Protein AF-K0R1A4-F1 (afdb_monomer_lite)

Structure (mmCIF, N/CA/C/O backbone):
data_AF-K0R1A4-F1
#
_entry.id   AF-K0R1A4-F1
#
loop_
_atom_site.group_PDB
_atom_site.id
_atom_site.type_symbol
_atom_site.label_atom_id
_atom_site.label_alt_id
_atom_site.label_comp_id
_atom_site.label_asym_id
_atom_site.label_entity_id
_atom_site.label_seq_id
_atom_site.pdbx_PDB_ins_code
_atom_site.Cartn_x
_atom_site.Cartn_y
_atom_site.Cartn_z
_atom_site.occupancy
_atom_site.B_iso_or_equiv
_atom_site.auth_seq_id
_atom_site.auth_comp_id
_atom_site.auth_asym_id
_atom_site.auth_atom_id
_atom_site.pdbx_PDB_model_num
ATOM 1 N N . MET A 1 1 ? -8.826 22.673 -2.985 1.00 36.88 1 MET A N 1
ATOM 2 C CA . MET A 1 1 ? -7.450 22.353 -3.412 1.00 36.88 1 MET A CA 1
ATOM 3 C C . MET A 1 1 ? -7.165 23.306 -4.547 1.00 36.88 1 MET A C 1
ATOM 5 O O . MET A 1 1 ? -7.839 23.199 -5.563 1.00 36.88 1 MET A O 1
ATOM 9 N N . TYR A 1 2 ? -6.313 24.298 -4.319 1.00 29.36 2 TYR A N 1
ATOM 10 C CA . TYR A 1 2 ? -5.936 25.258 -5.351 1.00 29.36 2 TYR A CA 1
ATOM 11 C C . TYR A 1 2 ? -4.556 24.850 -5.846 1.00 29.36 2 TYR A C 1
ATOM 13 O O . TYR A 1 2 ? -3.662 24.623 -5.033 1.00 29.36 2 TYR A O 1
ATOM 21 N N . CYS A 1 3 ? -4.437 24.638 -7.152 1.00 29.78 3 CYS A N 1
ATOM 22 C CA . CYS A 1 3 ? -3.182 24.294 -7.798 1.00 29.78 3 CYS A CA 1
ATOM 23 C C . CYS A 1 3 ? -2.738 25.525 -8.581 1.00 29.78 3 CYS A C 1
ATOM 25 O O . CYS A 1 3 ? -3.520 26.047 -9.376 1.00 29.78 3 CYS A O 1
ATOM 27 N N . THR A 1 4 ? -1.514 25.978 -8.339 1.00 36.53 4 THR A N 1
ATOM 28 C CA . THR A 1 4 ? -0.879 27.034 -9.128 1.00 36.53 4 THR A CA 1
ATOM 29 C C . THR A 1 4 ? 0.111 26.346 -10.054 1.00 36.53 4 THR A C 1
ATOM 31 O O . THR A 1 4 ? 0.943 25.571 -9.582 1.00 36.53 4 THR A O 1
ATOM 34 N N . ILE A 1 5 ? -0.014 26.564 -11.361 1.00 39.62 5 ILE A N 1
ATOM 35 C CA . ILE A 1 5 ? 0.960 26.087 -12.345 1.00 39.62 5 ILE A CA 1
ATOM 36 C C . ILE A 1 5 ? 1.708 27.309 -12.852 1.00 39.62 5 ILE A C 1
ATOM 38 O O . ILE A 1 5 ? 1.100 28.218 -13.411 1.00 39.62 5 ILE A O 1
ATOM 42 N N . THR A 1 6 ? 3.019 27.326 -12.653 1.00 39.69 6 THR A N 1
ATOM 43 C CA . THR A 1 6 ? 3.920 28.289 -13.279 1.00 39.69 6 THR A CA 1
ATOM 44 C C . THR A 1 6 ? 4.545 27.633 -14.504 1.00 39.69 6 THR A C 1
ATOM 46 O O . THR A 1 6 ? 5.025 26.501 -14.443 1.00 39.69 6 THR A O 1
ATOM 49 N N . CYS A 1 7 ? 4.487 28.316 -15.646 1.00 38.84 7 CYS A N 1
ATOM 50 C CA . CYS A 1 7 ? 5.131 27.871 -16.876 1.00 38.84 7 CYS A CA 1
ATOM 51 C C . CYS A 1 7 ? 6.343 28.768 -17.122 1.00 38.84 7 CYS A C 1
ATOM 53 O O . CYS A 1 7 ? 6.184 29.952 -17.415 1.00 38.84 7 CYS A O 1
ATOM 55 N N . GLU A 1 8 ? 7.546 28.219 -16.980 1.00 41.22 8 GLU A N 1
ATOM 56 C CA . GLU A 1 8 ? 8.778 28.907 -17.361 1.00 41.22 8 GLU A CA 1
ATOM 57 C C . GLU A 1 8 ? 9.213 28.412 -18.742 1.00 41.22 8 GLU A C 1
ATOM 59 O O . GLU A 1 8 ? 9.450 27.220 -18.947 1.00 41.22 8 GLU A O 1
ATOM 64 N N . GLN A 1 9 ? 9.298 29.324 -19.712 1.00 42.34 9 GLN A N 1
ATOM 65 C CA . GLN A 1 9 ? 9.957 29.033 -20.982 1.00 42.34 9 GLN A CA 1
ATOM 66 C C . GLN A 1 9 ? 11.471 29.073 -20.763 1.00 42.34 9 GLN A C 1
ATOM 68 O O . GLN A 1 9 ? 12.022 30.097 -20.365 1.00 42.34 9 GLN A O 1
ATOM 73 N N . GLY A 1 10 ? 12.143 27.949 -21.016 1.00 40.50 10 GLY A N 1
ATOM 74 C CA . GLY A 1 10 ? 13.598 27.862 -20.937 1.00 40.50 10 GLY A CA 1
ATOM 75 C C . GLY A 1 10 ? 14.275 28.833 -21.909 1.00 40.50 10 GLY A C 1
ATOM 76 O O . GLY A 1 10 ? 13.939 28.874 -23.092 1.00 40.50 10 GLY A O 1
ATOM 77 N N . ASN A 1 11 ? 15.242 29.599 -21.400 1.00 42.88 11 ASN A N 1
ATOM 78 C CA . ASN A 1 11 ? 16.045 30.554 -22.163 1.00 42.88 11 ASN A CA 1
ATOM 79 C C . ASN A 1 11 ? 16.917 29.839 -23.211 1.00 42.88 11 ASN A C 1
ATOM 81 O O . ASN A 1 11 ? 18.048 29.447 -22.931 1.00 42.88 11 ASN A O 1
ATOM 85 N N . ALA A 1 12 ? 16.410 29.710 -24.435 1.00 42.31 12 ALA A N 1
ATOM 86 C CA . ALA A 1 12 ? 17.235 29.541 -25.627 1.00 42.31 12 ALA A CA 1
ATOM 87 C C . ALA A 1 12 ? 17.319 30.894 -26.360 1.00 42.31 12 ALA A C 1
ATOM 89 O O . ALA A 1 12 ? 16.301 31.579 -26.469 1.00 42.31 12 ALA A O 1
ATOM 90 N N . PRO A 1 13 ? 18.491 31.308 -26.875 1.00 43.41 13 PRO A N 1
ATOM 91 C CA . PRO A 1 13 ? 18.608 32.561 -27.609 1.00 43.41 13 PRO A CA 1
ATOM 92 C C . PRO A 1 13 ? 17.879 32.434 -28.954 1.00 43.41 13 PRO A C 1
ATOM 94 O O . PRO A 1 13 ? 18.344 31.750 -29.865 1.00 43.41 13 PRO A O 1
ATOM 97 N N . GLN A 1 14 ? 16.722 33.086 -29.077 1.00 43.16 14 GLN A N 1
ATOM 98 C CA . GLN A 1 14 ? 15.999 33.262 -30.336 1.00 43.16 14 GLN A CA 1
ATOM 99 C C . GLN A 1 14 ? 15.694 34.746 -30.601 1.00 43.16 14 GLN A C 1
ATOM 101 O O . GLN A 1 14 ? 15.686 35.550 -29.666 1.00 43.16 14 GLN A O 1
ATOM 106 N N . PRO A 1 15 ? 15.520 35.126 -31.884 1.00 37.19 15 PRO A N 1
ATOM 107 C CA . PRO A 1 15 ? 15.461 36.517 -32.303 1.00 37.19 15 PRO A CA 1
ATOM 108 C C . PRO A 1 15 ? 14.188 37.198 -31.797 1.00 37.19 15 PRO A C 1
ATOM 110 O O . PRO A 1 15 ? 13.132 36.578 -31.698 1.00 37.19 15 PRO A O 1
ATOM 113 N N . GLN A 1 16 ? 14.319 38.488 -31.484 1.00 37.97 16 GLN A N 1
ATOM 114 C CA . GLN A 1 16 ? 13.289 39.329 -30.879 1.00 37.97 16 GLN A CA 1
ATOM 115 C C . GLN A 1 16 ? 11.988 39.319 -31.696 1.00 37.97 16 GLN A C 1
ATOM 117 O O . GLN A 1 16 ? 11.889 39.968 -32.736 1.00 37.97 16 GLN A O 1
ATOM 122 N N . LEU A 1 17 ? 10.975 38.617 -31.190 1.00 37.03 17 LEU A N 1
ATOM 123 C CA . LEU A 1 17 ? 9.574 38.901 -31.480 1.00 37.03 17 LEU A CA 1
ATOM 124 C C . LEU A 1 17 ? 8.983 39.675 -30.291 1.00 37.03 17 LEU A C 1
ATOM 126 O O . LEU A 1 17 ? 9.348 39.398 -29.145 1.00 37.03 17 LEU A O 1
ATOM 130 N N . PRO A 1 18 ? 8.094 40.654 -30.531 1.00 35.72 18 PRO A N 1
ATOM 131 C CA . PRO A 1 18 ? 7.418 41.359 -29.455 1.00 35.72 18 PRO A CA 1
ATOM 132 C C . PRO A 1 18 ? 6.385 40.414 -28.823 1.00 35.72 18 PRO A C 1
ATOM 134 O O . PRO A 1 18 ? 5.778 39.620 -29.534 1.00 35.72 18 PRO A O 1
ATOM 137 N N . TYR A 1 19 ? 6.172 40.548 -27.513 1.00 33.81 19 TYR A N 1
ATOM 138 C CA . TYR A 1 19 ? 5.232 39.811 -26.646 1.00 33.81 19 TYR A CA 1
ATOM 139 C C . TYR A 1 19 ? 5.788 38.549 -25.958 1.00 33.81 19 TYR A C 1
ATOM 141 O O . TYR A 1 19 ? 5.696 37.432 -26.458 1.00 33.81 19 TYR A O 1
ATOM 149 N N . SER A 1 20 ? 6.279 38.736 -24.727 1.00 32.62 20 SER A N 1
ATOM 150 C CA . SER A 1 20 ? 6.282 37.704 -23.687 1.00 32.62 20 SER A CA 1
ATOM 151 C C . SER A 1 20 ? 4.940 37.743 -22.947 1.00 32.62 20 SER A C 1
ATOM 153 O O . SER A 1 20 ? 4.479 38.806 -22.533 1.00 32.62 20 SER A O 1
ATOM 155 N N . VAL A 1 21 ? 4.291 36.588 -22.790 1.00 35.66 21 VAL A N 1
ATOM 156 C CA . VAL A 1 21 ? 3.068 36.441 -21.986 1.00 35.66 21 VAL A CA 1
ATOM 157 C C . VAL A 1 21 ? 3.399 35.522 -20.819 1.00 35.66 21 VAL A C 1
ATOM 159 O O . VAL A 1 21 ? 3.755 34.363 -21.017 1.00 35.66 21 VAL A O 1
ATOM 162 N N . GLN A 1 22 ? 3.320 36.056 -19.603 1.00 36.34 22 GLN A N 1
ATOM 163 C CA . GLN A 1 22 ? 3.505 35.306 -18.367 1.00 36.34 22 GLN A CA 1
ATOM 164 C C . GLN A 1 22 ? 2.120 35.118 -17.738 1.00 36.34 22 GLN A C 1
ATOM 166 O O . GLN A 1 22 ? 1.561 36.054 -17.172 1.00 36.34 22 GLN A O 1
ATOM 171 N N . GLU A 1 23 ? 1.531 33.931 -17.887 1.00 41.44 23 GLU A N 1
ATOM 172 C CA . GLU A 1 23 ? 0.221 33.612 -17.310 1.00 41.44 23 GLU A CA 1
ATOM 173 C C . GLU A 1 23 ? 0.384 32.763 -16.045 1.00 41.44 23 GLU A C 1
ATOM 175 O O . GLU A 1 23 ? 1.008 31.702 -16.046 1.00 41.44 23 GLU A O 1
ATOM 180 N N . SER A 1 24 ? -0.192 33.253 -14.947 1.00 40.25 24 SER A N 1
ATOM 181 C CA . SER A 1 24 ? -0.354 32.537 -13.683 1.00 40.25 24 SER A CA 1
ATOM 182 C C . SER A 1 24 ? -1.848 32.290 -13.498 1.00 40.25 24 SER A C 1
ATOM 184 O O . SER A 1 24 ? -2.591 33.226 -13.198 1.00 40.25 24 SER A O 1
ATOM 186 N N . GLU A 1 25 ? -2.293 31.044 -13.646 1.00 50.00 25 GLU A N 1
ATOM 187 C CA . GLU A 1 25 ? -3.697 30.679 -13.447 1.00 50.00 25 GLU A CA 1
ATOM 188 C C . GLU A 1 25 ? -3.905 29.868 -12.161 1.00 50.00 25 GLU A C 1
ATOM 190 O O . GLU A 1 25 ? -3.131 28.970 -11.819 1.00 50.00 25 GLU A O 1
ATOM 195 N N . GLN A 1 26 ? -5.002 30.171 -11.461 1.00 41.72 26 GLN A N 1
ATOM 196 C CA . GLN A 1 26 ? -5.495 29.409 -10.316 1.00 41.72 26 GLN A CA 1
ATOM 197 C C . GLN A 1 26 ? -6.802 28.709 -10.697 1.00 41.72 26 GLN A C 1
ATOM 199 O O . GLN A 1 26 ? -7.761 29.345 -11.132 1.00 41.72 26 GLN A O 1
ATOM 204 N N . GLY A 1 27 ? -6.867 27.390 -10.507 1.00 51.69 27 GLY A N 1
ATOM 205 C CA . GLY A 1 27 ? -8.056 26.603 -10.835 1.00 51.69 27 GLY A CA 1
ATOM 206 C C . GLY A 1 27 ? -8.056 25.211 -10.208 1.00 51.69 27 GLY A C 1
ATOM 207 O O . GLY A 1 27 ? -7.079 24.773 -9.595 1.00 51.69 27 GLY A O 1
ATOM 208 N N . THR A 1 28 ? -9.177 24.499 -10.339 1.00 54.41 28 THR A N 1
ATOM 209 C CA . THR A 1 28 ? -9.242 23.073 -9.997 1.00 54.41 28 THR A CA 1
ATOM 210 C C . THR A 1 28 ? -8.503 22.254 -11.056 1.00 54.41 28 THR A C 1
ATOM 212 O O . THR A 1 28 ? -8.537 22.582 -12.241 1.00 54.41 28 THR A O 1
ATOM 215 N N . PHE A 1 29 ? -7.843 21.170 -10.635 1.00 48.88 29 PHE A N 1
ATOM 216 C CA . PHE A 1 29 ? -7.015 20.328 -11.509 1.00 48.88 29 PHE A CA 1
ATOM 217 C C . PHE A 1 29 ? -7.759 19.861 -12.774 1.00 48.88 29 PHE A C 1
ATOM 219 O O . PHE A 1 29 ? -7.236 19.995 -13.878 1.00 48.88 29 PHE A O 1
ATOM 226 N N . ASP A 1 30 ? -9.012 19.416 -12.634 1.00 50.78 30 ASP A N 1
ATOM 227 C CA . ASP A 1 30 ? -9.841 18.995 -13.772 1.00 50.78 30 ASP A CA 1
ATOM 228 C C . ASP A 1 30 ? -10.148 20.144 -14.743 1.00 50.78 30 ASP A C 1
ATOM 230 O O . ASP A 1 30 ? -10.188 19.937 -15.956 1.00 50.78 30 ASP A O 1
ATOM 234 N N . GLY A 1 31 ? -10.324 21.368 -14.231 1.00 62.69 31 GLY A N 1
ATOM 235 C CA . GLY A 1 31 ? -10.568 22.556 -15.049 1.00 62.69 31 GLY A CA 1
ATOM 236 C C . GLY A 1 31 ? -9.353 22.956 -15.886 1.00 62.69 31 GLY A C 1
ATOM 237 O O . GLY A 1 31 ? -9.508 23.325 -17.052 1.00 62.69 31 GLY A O 1
ATOM 238 N N . ILE A 1 32 ? -8.154 22.826 -15.315 1.00 56.34 32 ILE A N 1
ATOM 239 C CA . ILE A 1 32 ? -6.883 23.118 -15.990 1.00 56.34 32 ILE A CA 1
ATOM 240 C C . ILE A 1 32 ? -6.566 22.019 -17.023 1.00 56.34 32 ILE A C 1
ATOM 242 O O . ILE A 1 32 ? -6.283 22.315 -18.185 1.00 56.34 32 ILE A O 1
ATOM 246 N N . TRP A 1 33 ? -6.727 20.744 -16.652 1.00 54.16 33 TRP A N 1
ATOM 247 C CA . TRP A 1 33 ? -6.487 19.592 -17.532 1.00 54.16 33 TRP A CA 1
ATOM 248 C C . TRP A 1 33 ? -7.407 19.568 -18.767 1.00 54.16 33 TRP A C 1
ATOM 250 O O . TRP A 1 33 ? -6.964 19.318 -19.891 1.00 54.16 33 TRP A O 1
ATOM 260 N N . GLN A 1 34 ? -8.696 19.878 -18.588 1.00 60.66 34 GLN A N 1
ATOM 261 C CA . GLN A 1 34 ? -9.668 19.954 -19.687 1.00 60.66 34 GLN A CA 1
ATOM 262 C C . GLN A 1 34 ? -9.366 21.092 -20.676 1.00 60.66 34 GLN A C 1
ATOM 264 O O . GLN A 1 34 ? -9.634 20.949 -21.871 1.00 60.66 34 GLN A O 1
ATOM 269 N N . ARG A 1 35 ? -8.790 22.213 -20.218 1.00 59.66 35 ARG A N 1
ATOM 270 C CA . ARG A 1 35 ? -8.383 23.319 -21.104 1.00 59.66 35 ARG A CA 1
ATOM 271 C C . ARG A 1 35 ? -7.094 23.015 -21.850 1.00 59.66 35 ARG A C 1
ATOM 273 O O . ARG A 1 35 ? -7.034 23.280 -23.047 1.00 59.66 35 ARG A O 1
ATOM 280 N N . GLN A 1 36 ? -6.120 22.373 -21.209 1.00 56.47 36 GLN A N 1
ATOM 281 C CA . GLN A 1 36 ? -4.878 21.959 -21.871 1.00 56.47 36 GLN A CA 1
ATOM 282 C C . GLN A 1 36 ? -5.147 21.036 -23.075 1.00 56.47 36 GLN A C 1
ATOM 284 O O . GLN A 1 36 ? -4.550 21.195 -24.141 1.00 56.47 36 GLN A O 1
ATOM 289 N N . LYS A 1 37 ? -6.142 20.143 -22.961 1.00 55.50 37 LYS A N 1
ATOM 290 C CA . LYS A 1 37 ? -6.621 19.320 -24.085 1.00 55.50 37 LYS A CA 1
ATOM 291 C C . LYS A 1 37 ? -7.196 20.124 -25.259 1.00 55.50 37 LYS A C 1
ATOM 293 O O . LYS A 1 37 ? -7.149 19.627 -26.381 1.00 55.50 37 LYS A O 1
ATOM 298 N N . ARG A 1 38 ? -7.720 21.340 -25.044 1.00 55.59 38 ARG A N 1
ATOM 299 C CA . ARG A 1 38 ? -8.236 22.213 -26.121 1.00 55.59 38 ARG A CA 1
ATOM 300 C C . ARG A 1 38 ? -7.147 23.000 -26.843 1.00 55.59 38 ARG A C 1
ATOM 302 O O . ARG A 1 38 ? -7.333 23.309 -28.013 1.00 55.59 38 ARG A O 1
ATOM 309 N N . PHE A 1 39 ? -6.021 23.288 -26.193 1.00 50.78 39 PHE A N 1
ATOM 310 C CA . PHE A 1 39 ? -4.901 23.991 -26.834 1.00 50.78 39 PHE A CA 1
ATOM 311 C C . PHE A 1 39 ? -4.112 23.088 -27.801 1.00 50.78 39 PHE A C 1
ATOM 313 O O . PHE A 1 39 ? -3.606 23.548 -28.826 1.00 50.78 39 PHE A O 1
ATOM 320 N N . HIS A 1 40 ? -4.066 21.779 -27.535 1.00 52.94 40 HIS A N 1
ATOM 321 C CA . HIS A 1 40 ? -3.252 20.823 -28.294 1.00 52.94 40 HIS A CA 1
ATOM 322 C C . HIS A 1 40 ? -3.653 20.618 -29.783 1.00 52.94 40 HIS A C 1
ATOM 324 O O . HIS A 1 40 ? -2.765 20.392 -30.612 1.00 52.94 40 HIS A O 1
ATOM 330 N N . PRO A 1 41 ? -4.939 20.690 -30.190 1.00 48.97 41 PRO A N 1
ATOM 331 C CA . PRO A 1 41 ? -5.329 20.627 -31.603 1.00 48.97 41 PRO A CA 1
ATOM 332 C C . PRO A 1 41 ? -5.112 21.945 -32.360 1.00 48.97 41 PRO A C 1
ATOM 334 O O . PRO A 1 41 ? -4.890 21.920 -33.570 1.00 48.97 41 PRO A O 1
ATOM 337 N N . GLN A 1 42 ? -5.176 23.087 -31.669 1.00 48.19 42 GLN A N 1
ATOM 338 C CA . GLN A 1 42 ? -5.133 24.413 -32.290 1.00 48.19 42 GLN A CA 1
ATOM 339 C C . GLN A 1 42 ? -3.691 24.808 -32.654 1.00 48.19 42 GLN A C 1
ATOM 341 O O . GLN A 1 42 ? -3.437 25.193 -33.793 1.00 48.19 42 GLN A O 1
ATOM 346 N N . ALA A 1 43 ? -2.723 24.521 -31.774 1.00 49.16 43 ALA A N 1
ATOM 347 C CA . ALA A 1 43 ? -1.293 24.692 -32.060 1.00 49.16 43 ALA A CA 1
ATOM 348 C C . ALA A 1 43 ? -0.785 23.786 -33.205 1.00 49.16 43 ALA A C 1
ATOM 350 O O . ALA A 1 43 ? 0.082 24.175 -33.986 1.00 49.16 43 ALA A O 1
ATOM 351 N N . ARG A 1 44 ? -1.366 22.585 -33.371 1.00 49.03 44 ARG A N 1
ATOM 352 C CA . ARG A 1 44 ? -1.037 21.680 -34.490 1.00 49.03 44 ARG A CA 1
ATOM 353 C C . ARG A 1 44 ? -1.527 22.186 -35.851 1.00 49.03 44 ARG A C 1
ATOM 355 O O . ARG A 1 44 ? -0.927 21.825 -36.859 1.00 49.03 44 ARG A O 1
ATOM 362 N N . ARG A 1 45 ? -2.596 22.991 -35.901 1.00 52.59 45 ARG A N 1
ATOM 363 C CA . ARG A 1 45 ? -3.103 23.568 -37.161 1.00 52.59 45 ARG A CA 1
ATOM 364 C C . ARG A 1 45 ? -2.282 24.768 -37.630 1.00 52.59 45 ARG A C 1
ATOM 366 O O . ARG A 1 45 ? -2.159 24.960 -38.835 1.00 52.59 45 ARG A O 1
ATOM 373 N N . GLU A 1 46 ? -1.683 25.525 -36.715 1.00 49.06 46 GLU A N 1
ATOM 374 C CA . GLU A 1 46 ? -0.852 26.686 -37.067 1.00 49.06 46 GLU A CA 1
ATOM 375 C C . GLU A 1 46 ? 0.605 26.310 -37.383 1.00 49.06 46 GLU A C 1
ATOM 377 O O . GLU A 1 46 ? 1.219 26.914 -38.261 1.00 49.06 46 GLU A O 1
ATOM 382 N N . ALA A 1 47 ? 1.127 25.225 -36.798 1.00 46.44 47 ALA A N 1
ATOM 383 C CA . ALA A 1 47 ? 2.465 24.705 -37.105 1.00 46.44 47 ALA A CA 1
ATOM 384 C C . ALA A 1 47 ? 2.604 24.070 -38.511 1.00 46.44 47 ALA A C 1
ATOM 386 O O . ALA A 1 47 ? 3.707 23.737 -38.934 1.00 46.44 47 ALA A O 1
ATOM 387 N N . GLY A 1 48 ? 1.507 23.900 -39.260 1.00 41.91 48 GLY A N 1
ATOM 388 C CA . GLY A 1 48 ? 1.511 23.282 -40.592 1.00 41.91 48 GLY A CA 1
ATOM 389 C C . GLY A 1 48 ? 1.932 24.195 -41.751 1.00 41.91 48 GLY A C 1
ATOM 390 O O . GLY A 1 48 ? 1.898 23.748 -42.895 1.00 41.91 48 GLY A O 1
ATOM 391 N N . LYS A 1 49 ? 2.281 25.467 -41.503 1.00 47.69 49 LYS A N 1
ATOM 392 C CA . LYS A 1 49 ? 2.535 26.451 -42.576 1.00 47.69 49 LYS A CA 1
ATOM 393 C C . LYS A 1 49 ? 3.888 27.156 -42.558 1.00 47.69 49 LYS A C 1
ATOM 395 O O . LYS A 1 49 ? 4.120 27.966 -43.450 1.00 47.69 49 LYS A O 1
ATOM 400 N N . GLN A 1 50 ? 4.803 26.841 -41.642 1.00 40.03 50 GLN A N 1
ATOM 401 C CA . GLN A 1 50 ? 6.160 27.386 -41.713 1.00 40.03 50 GLN A CA 1
ATOM 402 C C . GLN A 1 50 ? 7.241 26.319 -41.531 1.00 40.03 50 GLN A C 1
ATOM 404 O O . GLN A 1 50 ? 7.160 25.452 -40.669 1.00 40.03 50 GLN A O 1
ATOM 409 N N . VAL A 1 51 ? 8.206 26.415 -42.445 1.00 40.97 51 VAL A N 1
ATOM 410 C CA . VAL A 1 51 ? 9.511 25.764 -42.591 1.00 40.97 51 VAL A CA 1
ATOM 411 C C . VAL A 1 51 ? 9.993 24.948 -41.385 1.00 40.97 51 VAL A C 1
ATOM 413 O O . VAL A 1 51 ? 10.061 25.423 -40.256 1.00 40.97 51 VAL A O 1
ATOM 416 N N . ALA A 1 52 ? 10.409 23.718 -41.688 1.00 40.44 52 ALA A N 1
ATOM 417 C CA . ALA A 1 52 ? 10.998 22.745 -40.782 1.00 40.44 52 ALA A CA 1
ATOM 418 C C . ALA A 1 52 ? 12.240 23.280 -40.039 1.00 40.44 52 ALA A C 1
ATOM 420 O O . ALA A 1 52 ? 13.373 23.056 -40.449 1.00 40.44 52 ALA A O 1
ATOM 421 N N . HIS A 1 53 ? 12.027 23.913 -38.889 1.00 34.91 53 HIS A N 1
ATOM 422 C CA . HIS A 1 53 ? 12.989 23.922 -37.796 1.00 34.91 53 HIS A CA 1
ATOM 423 C C . HIS A 1 53 ? 12.390 23.125 -36.642 1.00 34.91 53 HIS A C 1
ATOM 425 O O . HIS A 1 53 ? 11.311 23.417 -36.131 1.00 34.91 53 HIS A O 1
ATOM 431 N N . LYS A 1 54 ? 13.089 22.054 -36.269 1.00 37.06 54 LYS A N 1
ATOM 432 C CA . LYS A 1 54 ? 12.709 21.113 -35.217 1.00 37.06 54 LYS A CA 1
ATOM 433 C C . LYS A 1 54 ? 12.871 21.801 -33.855 1.00 37.06 54 LYS A C 1
ATOM 435 O O . LYS A 1 54 ? 13.878 21.618 -33.182 1.00 37.06 54 LYS A O 1
ATOM 440 N N . VAL A 1 55 ? 11.906 22.635 -33.471 1.00 34.56 55 VAL A N 1
ATOM 441 C CA . VAL A 1 55 ? 11.863 23.265 -32.145 1.00 34.56 55 VAL A CA 1
ATOM 442 C C . VAL A 1 55 ? 11.352 22.226 -31.149 1.00 34.56 55 VAL A C 1
ATOM 444 O O . VAL A 1 55 ? 10.176 21.865 -31.138 1.00 34.56 55 VAL A O 1
ATOM 447 N N . LYS A 1 56 ? 12.264 21.693 -30.334 1.00 34.19 56 LYS A N 1
ATOM 448 C CA . LYS A 1 56 ? 11.945 20.812 -29.210 1.00 34.19 56 LYS A CA 1
ATOM 449 C C . LYS A 1 56 ? 11.550 21.702 -28.027 1.00 34.19 56 LYS A C 1
ATOM 451 O O . LYS A 1 56 ? 12.419 22.236 -27.351 1.00 34.19 56 LYS A O 1
ATOM 456 N N . ILE A 1 57 ? 10.251 21.912 -27.820 1.00 37.47 57 ILE A N 1
ATOM 457 C CA . ILE A 1 57 ? 9.740 22.642 -26.651 1.00 37.47 57 ILE A CA 1
ATOM 458 C C . ILE A 1 57 ? 9.632 21.643 -25.493 1.00 37.47 57 ILE A C 1
ATOM 460 O O . ILE A 1 57 ? 8.756 20.778 -25.499 1.00 37.47 57 ILE A O 1
ATOM 464 N N . GLU A 1 58 ? 10.548 21.722 -24.528 1.00 33.47 58 GLU A N 1
ATOM 465 C CA . GLU A 1 58 ? 10.454 20.984 -23.264 1.00 33.47 58 GLU A CA 1
ATOM 466 C C . GLU A 1 58 ? 9.624 21.800 -22.266 1.00 33.47 58 GLU A C 1
ATOM 468 O O . GLU A 1 58 ? 9.993 22.910 -21.894 1.00 33.47 58 GLU A O 1
ATOM 473 N N . PHE A 1 59 ? 8.480 21.254 -21.847 1.00 33.03 59 PHE A N 1
ATOM 474 C CA . PHE A 1 59 ? 7.651 21.830 -20.790 1.00 33.03 59 PHE A CA 1
ATOM 475 C C . PHE A 1 59 ? 8.041 21.207 -19.447 1.00 33.03 59 PHE A C 1
ATOM 477 O O . PHE A 1 59 ? 7.844 20.009 -19.237 1.00 33.03 59 PHE A O 1
ATOM 484 N N . ILE A 1 60 ? 8.563 22.018 -18.527 1.00 34.12 60 ILE A N 1
ATOM 485 C CA . ILE A 1 60 ? 8.805 21.620 -17.137 1.00 34.12 60 ILE A CA 1
ATOM 486 C C . ILE A 1 60 ? 7.583 22.049 -16.321 1.00 34.12 60 ILE A C 1
ATOM 488 O O . ILE A 1 60 ? 7.345 23.235 -16.125 1.00 34.12 60 ILE A O 1
ATOM 492 N N . ILE A 1 61 ? 6.779 21.082 -15.869 1.00 35.03 61 ILE A N 1
ATOM 493 C CA . ILE A 1 61 ? 5.650 21.344 -14.966 1.00 35.03 61 ILE A CA 1
ATOM 494 C C . ILE A 1 61 ? 6.124 21.091 -13.536 1.00 35.03 61 ILE A C 1
ATOM 496 O O . ILE A 1 61 ? 6.278 19.942 -13.119 1.00 35.03 61 ILE A O 1
ATOM 500 N N . GLN A 1 62 ? 6.333 22.164 -12.776 1.00 34.91 62 GLN A N 1
ATOM 501 C CA . GLN A 1 62 ? 6.662 22.093 -11.356 1.00 34.91 62 GLN A CA 1
ATOM 502 C C . GLN A 1 62 ? 5.372 22.262 -10.542 1.00 34.91 62 GLN A C 1
ATOM 504 O O . GLN A 1 62 ? 4.789 23.339 -10.478 1.00 34.91 62 GLN A O 1
ATOM 509 N N . VAL A 1 63 ? 4.871 21.164 -9.965 1.00 32.47 63 VAL A N 1
ATOM 510 C CA . VAL A 1 63 ? 3.647 21.171 -9.147 1.00 32.47 63 VAL A CA 1
ATOM 511 C C . VAL A 1 63 ? 4.026 21.317 -7.677 1.00 32.47 63 VAL A C 1
ATOM 513 O O . VAL A 1 63 ? 4.382 20.337 -7.020 1.00 32.47 63 VAL A O 1
ATOM 516 N N . GLU A 1 64 ? 3.921 22.530 -7.138 1.00 32.16 64 GLU A N 1
ATOM 517 C CA . GLU A 1 64 ? 4.106 22.786 -5.709 1.00 32.16 64 GLU A CA 1
ATOM 518 C C . GLU A 1 64 ? 2.754 22.685 -4.980 1.00 32.16 64 GLU A C 1
ATOM 520 O O . GLU A 1 64 ? 1.870 23.530 -5.106 1.00 32.16 64 GLU A O 1
ATOM 525 N N . CYS A 1 65 ? 2.553 21.603 -4.225 1.00 30.47 65 CYS A N 1
ATOM 526 C CA . CYS A 1 65 ? 1.365 21.419 -3.390 1.00 30.47 65 CYS A CA 1
ATOM 527 C C . CYS A 1 65 ? 1.668 21.825 -1.944 1.00 30.47 65 CYS A C 1
ATOM 529 O O . CYS A 1 65 ? 2.165 21.010 -1.166 1.00 30.47 65 CYS A O 1
ATOM 531 N N . ARG A 1 66 ? 1.304 23.051 -1.550 1.00 33.06 66 ARG A N 1
ATOM 532 C CA . ARG A 1 66 ? 1.233 23.435 -0.130 1.00 33.06 66 ARG A CA 1
ATOM 533 C C . ARG A 1 66 ? -0.075 22.933 0.484 1.00 33.06 66 ARG A C 1
ATOM 535 O O . ARG A 1 66 ? -1.155 23.431 0.177 1.00 33.06 66 ARG A O 1
ATOM 542 N N . LEU A 1 67 ? 0.024 21.932 1.357 1.00 33.69 67 LEU A N 1
ATOM 543 C CA . LEU A 1 67 ? -1.065 21.490 2.230 1.00 33.69 67 LEU A CA 1
ATOM 544 C C . LEU A 1 67 ? -0.952 22.224 3.570 1.00 33.69 67 LEU A C 1
ATOM 546 O O . LEU A 1 67 ? -0.233 21.784 4.458 1.00 33.69 67 LEU A O 1
ATOM 550 N N . THR A 1 68 ? -1.681 23.324 3.728 1.00 38.06 68 THR A N 1
ATOM 551 C CA . THR A 1 68 ? -1.968 23.921 5.038 1.00 38.06 68 THR A CA 1
ATOM 552 C C . THR A 1 68 ? -3.439 23.663 5.362 1.00 38.06 68 THR A C 1
ATOM 554 O O . THR A 1 68 ? -4.321 24.441 5.013 1.00 38.06 68 THR A O 1
ATOM 557 N N . MET A 1 69 ? -3.745 22.518 5.974 1.00 40.69 69 MET A N 1
ATOM 558 C CA . MET A 1 69 ? -5.059 22.279 6.586 1.00 40.69 69 MET A CA 1
ATOM 559 C C . MET A 1 69 ? -4.861 21.781 8.018 1.00 40.69 69 MET A C 1
ATOM 561 O O . MET A 1 69 ? -3.977 20.964 8.258 1.00 40.69 69 MET A O 1
ATOM 565 N N . GLY A 1 70 ? -5.672 22.304 8.942 1.00 46.56 70 GLY A N 1
ATOM 566 C CA . GLY A 1 70 ? -5.576 22.092 10.386 1.00 46.56 70 GLY A CA 1
ATOM 567 C C . GLY A 1 70 ? -5.520 20.620 10.788 1.00 46.56 70 GLY A C 1
ATOM 568 O O . GLY A 1 70 ? -6.506 19.896 10.705 1.00 46.56 70 GLY A O 1
ATOM 569 N N . THR A 1 71 ? -4.351 20.190 11.248 1.00 51.62 71 THR A N 1
ATOM 570 C CA . THR A 1 71 ? -4.085 18.862 11.814 1.00 51.62 71 THR A CA 1
ATOM 571 C C . THR A 1 71 ? -4.576 18.724 13.260 1.00 51.62 71 THR A C 1
ATOM 573 O O . THR A 1 71 ? -4.668 17.605 13.761 1.00 51.62 71 THR A O 1
ATOM 576 N N . ASN A 1 72 ? -4.933 19.833 13.920 1.00 55.91 72 ASN A N 1
ATOM 577 C CA . ASN A 1 72 ? -5.313 19.841 15.335 1.00 55.91 72 ASN A CA 1
ATOM 578 C C . ASN A 1 72 ? -6.677 19.186 15.603 1.00 55.91 72 ASN A C 1
ATOM 580 O O . ASN A 1 72 ? -6.787 18.411 16.547 1.00 55.91 72 ASN A O 1
ATOM 584 N N . ASP A 1 73 ? -7.691 19.400 14.758 1.00 65.06 73 ASP A N 1
ATOM 585 C CA . ASP A 1 73 ? -9.010 18.767 14.958 1.00 65.06 73 ASP A CA 1
ATOM 586 C C . ASP A 1 73 ? -8.956 17.245 14.728 1.00 65.06 73 ASP A C 1
ATOM 588 O O . ASP A 1 73 ? -9.675 16.469 15.357 1.00 65.06 73 ASP A O 1
ATOM 592 N N . PHE A 1 74 ? -8.053 16.813 13.844 1.00 63.59 74 PHE A N 1
ATOM 593 C CA . PHE A 1 74 ? -7.813 15.413 13.503 1.00 63.59 74 PHE A CA 1
ATOM 594 C C . PHE A 1 74 ? -7.229 14.622 14.672 1.00 63.59 74 PHE A C 1
ATOM 596 O O . PHE A 1 74 ? -7.788 13.594 15.062 1.00 63.59 74 PHE A O 1
ATOM 603 N N . TYR A 1 75 ? -6.103 15.097 15.208 1.00 66.31 75 TYR A N 1
ATOM 604 C CA . TYR A 1 75 ? -5.443 14.443 16.330 1.00 66.31 75 TYR A CA 1
ATOM 605 C C . TYR A 1 75 ? -6.385 14.411 17.533 1.00 66.31 75 TYR A C 1
ATOM 607 O O . TYR A 1 75 ? -6.575 13.351 18.116 1.00 66.31 75 TYR A O 1
ATOM 615 N N . SER A 1 76 ? -7.069 15.523 17.819 1.00 73.94 76 SER A N 1
ATOM 616 C CA . SER A 1 76 ? -8.040 15.602 18.912 1.00 73.94 76 SER A CA 1
ATOM 617 C C . SER A 1 76 ? -9.157 14.568 18.779 1.00 73.94 76 SER A C 1
ATOM 619 O O . SER A 1 76 ? -9.438 13.866 19.740 1.00 73.94 76 SER A O 1
ATOM 621 N N . SER A 1 77 ? -9.750 14.384 17.593 1.00 71.06 77 SER A N 1
ATOM 622 C CA . SER A 1 77 ? -10.832 13.402 17.419 1.00 71.06 77 SER A CA 1
ATOM 623 C C . SER A 1 77 ? -10.352 11.947 17.533 1.00 71.06 77 SER A C 1
ATOM 625 O O . SER A 1 77 ? -11.008 11.125 18.178 1.00 71.06 77 SER A O 1
ATOM 627 N N . ALA A 1 78 ? -9.189 11.622 16.957 1.00 67.56 78 ALA A N 1
ATOM 628 C CA . ALA A 1 78 ? -8.597 10.289 17.079 1.00 67.56 78 ALA A CA 1
ATOM 629 C C . ALA A 1 78 ? -8.193 9.984 18.531 1.00 67.56 78 ALA A C 1
ATOM 631 O O . ALA A 1 78 ? -8.486 8.899 19.038 1.00 67.56 78 ALA A O 1
ATOM 632 N N . MET A 1 79 ? -7.591 10.961 19.213 1.00 72.88 79 MET A N 1
ATOM 633 C CA . MET A 1 79 ? -7.215 10.863 20.620 1.00 72.88 79 MET A CA 1
ATOM 634 C C . MET A 1 79 ? -8.424 10.820 21.543 1.00 72.88 79 MET A C 1
ATOM 636 O O . MET A 1 79 ? -8.392 10.083 22.518 1.00 72.88 79 MET A O 1
ATOM 640 N N . GLU A 1 80 ? -9.515 11.522 21.240 1.00 77.12 80 GLU A N 1
ATOM 641 C CA . GLU A 1 80 ? -10.766 11.405 21.990 1.00 77.12 80 GLU A CA 1
ATOM 642 C C . GLU A 1 80 ? -11.369 10.008 21.858 1.00 77.12 80 GLU A C 1
ATOM 644 O O . GLU A 1 80 ? -11.772 9.419 22.858 1.00 77.12 80 GLU A O 1
ATOM 649 N N . ALA A 1 81 ? -11.432 9.454 20.644 1.00 68.69 81 ALA A N 1
ATOM 650 C CA . ALA A 1 81 ? -11.952 8.105 20.431 1.00 68.69 81 ALA A CA 1
ATOM 651 C C . ALA A 1 81 ? -11.086 7.055 21.141 1.00 68.69 81 ALA A C 1
ATOM 653 O O . ALA A 1 81 ? -11.609 6.142 21.784 1.00 68.69 81 ALA A O 1
ATOM 654 N N . PHE A 1 82 ? -9.767 7.220 21.058 1.00 69.38 82 PHE A N 1
ATOM 655 C CA . PHE A 1 82 ? -8.799 6.379 21.745 1.00 69.38 82 PHE A CA 1
ATOM 656 C C . PHE A 1 82 ? -8.916 6.501 23.269 1.00 69.38 82 PHE A C 1
ATOM 658 O O . PHE A 1 82 ? -9.040 5.492 23.956 1.00 69.38 82 PHE A O 1
ATOM 665 N N . SER A 1 83 ? -8.976 7.727 23.791 1.00 70.88 83 SER A N 1
ATOM 666 C CA . SER A 1 83 ? -9.159 8.024 25.212 1.00 70.88 83 SER A CA 1
ATOM 667 C C . SER A 1 83 ? -10.465 7.428 25.734 1.00 70.88 83 SER A C 1
ATOM 669 O O . SER A 1 83 ? -10.442 6.713 26.727 1.00 70.88 83 SER A O 1
ATOM 671 N N . ARG A 1 84 ? -11.587 7.568 25.011 1.00 75.12 84 ARG A N 1
ATOM 672 C CA . ARG A 1 84 ? -12.867 6.931 25.377 1.00 75.12 84 ARG A CA 1
ATOM 673 C C . ARG A 1 84 ? -12.762 5.406 25.455 1.00 75.12 84 ARG A C 1
ATOM 675 O O . ARG A 1 84 ? -13.284 4.807 26.396 1.00 75.12 84 ARG A O 1
ATOM 682 N N . GLN A 1 85 ? -12.098 4.766 24.490 1.00 69.31 85 GLN A N 1
ATOM 683 C CA . GLN A 1 85 ? -11.916 3.309 24.498 1.00 69.31 85 GLN A CA 1
ATOM 684 C C . GLN A 1 85 ? -10.996 2.858 25.637 1.00 69.31 85 GLN A C 1
ATOM 686 O O . GLN A 1 85 ? -11.317 1.895 26.334 1.00 69.31 85 GLN A O 1
ATOM 691 N N . MET A 1 86 ? -9.912 3.592 25.886 1.00 65.56 86 MET A N 1
ATOM 692 C CA . MET A 1 86 ? -8.997 3.317 26.991 1.00 65.56 86 MET A CA 1
ATOM 693 C C . MET A 1 86 ? -9.659 3.537 28.350 1.00 65.56 86 MET A C 1
ATOM 695 O O . MET A 1 86 ? -9.535 2.666 29.196 1.00 65.56 86 MET A O 1
ATOM 699 N N . SER A 1 87 ? -10.425 4.613 28.554 1.00 68.19 87 SER A N 1
ATOM 700 C CA . SER A 1 87 ? -11.168 4.854 29.802 1.00 68.19 87 SER A CA 1
ATOM 701 C C . SER A 1 87 ? -12.205 3.769 30.086 1.00 68.19 87 SER A C 1
ATOM 703 O O . SER A 1 87 ? -12.407 3.400 31.242 1.00 68.19 87 SER A O 1
ATOM 705 N N . THR A 1 88 ? -12.835 3.230 29.037 1.00 68.75 88 THR A N 1
ATOM 706 C CA . THR A 1 88 ? -13.762 2.094 29.159 1.00 68.75 88 THR A CA 1
ATOM 707 C C . THR A 1 88 ? -13.020 0.824 29.586 1.00 68.75 88 THR A C 1
ATOM 709 O O . THR A 1 88 ? -13.530 0.056 30.396 1.00 68.75 88 THR A O 1
ATOM 712 N N . ALA A 1 89 ? -11.799 0.617 29.084 1.00 58.34 89 ALA A N 1
ATOM 713 C CA . ALA A 1 89 ? -10.965 -0.532 29.431 1.00 58.34 89 ALA A CA 1
ATOM 714 C C . ALA A 1 89 ? -10.246 -0.388 30.790 1.00 58.34 89 ALA A C 1
ATOM 716 O O . ALA A 1 89 ? -10.012 -1.388 31.463 1.00 58.34 89 ALA A O 1
ATOM 717 N N . SER A 1 90 ? -9.903 0.835 31.208 1.00 58.47 90 SER A N 1
ATOM 718 C CA . SER A 1 90 ? -9.071 1.131 32.385 1.00 58.47 90 SER A CA 1
ATOM 719 C C . SER A 1 90 ? -9.860 1.434 33.663 1.00 58.47 90 SER A C 1
ATOM 721 O O . SER A 1 90 ? -9.260 1.847 34.654 1.00 58.47 90 SER A O 1
ATOM 723 N N . GLN A 1 91 ? -11.190 1.268 33.655 1.00 66.12 91 GLN A N 1
ATOM 724 C CA . GLN A 1 91 ? -12.079 1.633 34.773 1.00 66.12 91 GLN A CA 1
ATOM 725 C C . GLN A 1 91 ? -11.840 3.068 35.297 1.00 66.12 91 GLN A C 1
ATOM 727 O O . GLN A 1 91 ? -11.962 3.337 36.489 1.00 66.12 91 GLN A O 1
ATOM 732 N N . GLY A 1 92 ? -11.491 4.005 34.407 1.00 57.28 92 GLY A N 1
ATOM 733 C CA . GLY A 1 92 ? -11.276 5.411 34.763 1.00 57.28 92 GLY A CA 1
ATOM 734 C C . GLY A 1 92 ? -9.857 5.786 35.208 1.00 57.28 92 GLY A C 1
ATOM 735 O O . GLY A 1 92 ? -9.647 6.930 35.607 1.00 57.28 92 GLY A O 1
ATOM 736 N N . ALA A 1 93 ? -8.868 4.889 35.111 1.00 54.91 93 ALA A N 1
ATOM 737 C CA . ALA A 1 93 ? -7.474 5.275 35.329 1.00 54.91 93 ALA A CA 1
ATOM 738 C C . ALA A 1 93 ? -6.971 6.194 34.189 1.00 54.91 93 ALA A C 1
ATOM 740 O O . ALA A 1 93 ? -7.229 5.889 33.014 1.00 54.91 93 ALA A O 1
ATOM 741 N N . PRO A 1 94 ? -6.260 7.300 34.505 1.00 60.53 94 PRO A N 1
ATOM 742 C CA . PRO A 1 94 ? -5.697 8.203 33.506 1.00 60.53 94 PRO A CA 1
ATOM 743 C C . PRO A 1 94 ? -4.709 7.463 32.598 1.00 60.53 94 PRO A C 1
ATOM 745 O O . PRO A 1 94 ? -3.969 6.585 33.042 1.00 60.53 94 PRO A O 1
ATOM 748 N N . MET A 1 95 ? -4.719 7.811 31.311 1.00 64.19 95 MET A N 1
ATOM 749 C CA . MET A 1 95 ? -3.850 7.195 30.311 1.00 64.19 95 MET A CA 1
ATOM 750 C C . MET A 1 95 ? -2.373 7.430 30.679 1.00 64.19 95 MET A C 1
ATOM 752 O O . MET A 1 95 ? -2.008 8.569 30.982 1.00 64.19 95 MET A O 1
ATOM 756 N N . PRO A 1 96 ? -1.508 6.401 30.646 1.00 70.88 96 PRO A N 1
ATOM 757 C CA . PRO A 1 96 ? -0.080 6.612 30.836 1.00 70.88 96 PRO A CA 1
ATOM 758 C C . PRO A 1 96 ? 0.464 7.465 29.682 1.00 70.88 96 PRO A C 1
ATOM 760 O O . PRO A 1 96 ? 0.153 7.203 28.520 1.00 70.88 96 PRO A O 1
ATOM 763 N N . SER A 1 97 ? 1.278 8.479 29.994 1.00 75.56 97 SER A N 1
ATOM 764 C CA . SER A 1 97 ? 1.831 9.438 29.019 1.00 75.56 97 SER A CA 1
ATOM 765 C C . SER A 1 97 ? 2.561 8.762 27.854 1.00 75.56 97 SER A C 1
ATOM 767 O O . SER A 1 97 ? 2.516 9.238 26.723 1.00 75.56 97 SER A O 1
ATOM 769 N N . THR A 1 98 ? 3.156 7.597 28.110 1.00 79.31 98 THR A N 1
ATOM 770 C CA . THR A 1 98 ? 3.811 6.764 27.100 1.00 79.31 98 THR A CA 1
ATOM 771 C C . THR A 1 98 ? 2.855 6.337 25.986 1.00 79.31 98 THR A C 1
ATOM 773 O O . THR A 1 98 ? 3.245 6.278 24.826 1.00 79.31 98 THR A O 1
ATOM 776 N N . LEU A 1 99 ? 1.589 6.053 26.290 1.00 77.44 99 LEU A N 1
ATOM 777 C CA . LEU A 1 99 ? 0.611 5.570 25.315 1.00 77.44 99 LEU A CA 1
ATOM 778 C C . LEU A 1 99 ? 0.149 6.685 24.367 1.00 77.44 99 LEU A C 1
ATOM 780 O O . LEU A 1 99 ? -0.064 6.440 23.179 1.00 77.44 99 LEU A O 1
ATOM 784 N N . GLU A 1 100 ? 0.023 7.909 24.882 1.00 80.00 100 GLU A N 1
ATOM 785 C CA . GLU A 1 100 ? -0.286 9.088 24.074 1.00 80.00 100 GLU A CA 1
ATOM 786 C C . GLU A 1 100 ? 0.860 9.409 23.107 1.00 80.00 100 GLU A C 1
ATOM 788 O O . GLU A 1 100 ? 0.620 9.640 21.921 1.00 80.00 100 GLU A O 1
ATOM 793 N N . GLU A 1 101 ? 2.107 9.348 23.579 1.00 85.38 101 GLU A N 1
ATOM 794 C CA . GLU A 1 101 ? 3.288 9.509 22.725 1.00 85.38 101 GLU A CA 1
ATOM 795 C C . GLU A 1 101 ? 3.315 8.466 21.601 1.00 85.38 101 GLU A C 1
ATOM 797 O O . GLU A 1 101 ? 3.576 8.802 20.444 1.00 85.38 101 GLU A O 1
ATOM 802 N N . HIS A 1 102 ? 2.962 7.214 21.905 1.00 83.94 102 HIS A N 1
ATOM 803 C CA . HIS A 1 102 ? 2.846 6.158 20.902 1.00 83.94 102 HIS A CA 1
ATOM 804 C C . HIS A 1 102 ? 1.725 6.418 19.893 1.00 83.94 102 HIS A C 1
ATOM 806 O O . HIS A 1 102 ? 1.942 6.265 18.689 1.00 83.94 102 HIS A O 1
ATOM 812 N N . ALA A 1 103 ? 0.542 6.830 20.352 1.00 83.12 103 ALA A N 1
ATOM 813 C CA . ALA A 1 103 ? -0.569 7.178 19.471 1.00 83.12 103 ALA A CA 1
ATOM 814 C C . ALA A 1 103 ? -0.193 8.337 18.533 1.00 83.12 103 ALA A C 1
ATOM 816 O O . ALA A 1 103 ? -0.450 8.267 17.328 1.00 83.12 103 ALA A O 1
ATOM 817 N N . ARG A 1 104 ? 0.496 9.360 19.053 1.00 86.12 104 ARG A N 1
ATOM 818 C CA . ARG A 1 104 ? 1.025 10.468 18.252 1.00 86.12 104 ARG A CA 1
ATOM 819 C C . ARG A 1 104 ? 2.060 9.995 17.238 1.00 86.12 104 ARG A C 1
ATOM 821 O O . ARG A 1 104 ? 1.911 10.293 16.057 1.00 86.12 104 ARG A O 1
ATOM 828 N N . ALA A 1 105 ? 3.048 9.207 17.658 1.00 87.19 105 ALA A N 1
ATOM 829 C CA . ALA A 1 105 ? 4.093 8.690 16.773 1.00 87.19 105 ALA A CA 1
ATOM 830 C C . ALA A 1 105 ? 3.513 7.876 15.604 1.00 87.19 105 ALA A C 1
ATOM 832 O O . ALA A 1 105 ? 3.962 7.996 14.464 1.00 87.19 105 ALA A O 1
ATOM 833 N N . VAL A 1 106 ? 2.475 7.085 15.877 1.00 86.56 106 VAL A N 1
ATOM 834 C CA . VAL A 1 106 ? 1.740 6.304 14.877 1.00 86.56 106 VAL A CA 1
ATOM 835 C C . VAL A 1 106 ? 0.998 7.205 13.876 1.00 86.56 106 VAL A C 1
ATOM 837 O O . VAL A 1 106 ? 0.991 6.946 12.670 1.00 86.56 106 VAL A O 1
ATOM 840 N N . VAL A 1 107 ? 0.382 8.284 14.359 1.00 85.12 107 VAL A N 1
ATOM 841 C CA . VAL A 1 107 ? -0.390 9.232 13.543 1.00 85.12 107 VAL A CA 1
ATOM 842 C C . VAL A 1 107 ? 0.499 10.201 12.762 1.00 85.12 107 VAL A C 1
ATOM 844 O O . VAL A 1 107 ? 0.107 10.664 11.691 1.00 85.12 107 VAL A O 1
ATOM 847 N N . GLU A 1 108 ? 1.696 10.510 13.242 1.00 87.44 108 GLU A N 1
ATOM 848 C CA . GLU A 1 108 ? 2.636 11.425 12.585 1.00 87.44 108 GLU A CA 1
ATOM 849 C C . GLU A 1 108 ? 3.566 10.718 11.592 1.00 87.44 108 GLU A C 1
ATOM 851 O O . GLU A 1 108 ? 4.212 11.377 10.780 1.00 87.44 108 GLU A O 1
ATOM 856 N N . GLU A 1 109 ? 3.570 9.382 11.568 1.00 87.81 109 GLU A N 1
ATOM 857 C CA . GLU A 1 109 ? 4.433 8.588 10.694 1.00 87.81 109 GLU A CA 1
ATOM 858 C C . GLU A 1 109 ? 4.278 8.978 9.211 1.00 87.81 109 GLU A C 1
ATOM 860 O O . GLU A 1 109 ? 3.170 8.988 8.662 1.00 87.81 109 GLU A O 1
ATOM 865 N N . ALA A 1 110 ? 5.391 9.279 8.542 1.00 86.75 110 ALA A N 1
ATOM 866 C CA . ALA A 1 110 ? 5.439 9.608 7.123 1.00 86.75 110 ALA A CA 1
ATOM 867 C C . ALA A 1 110 ? 6.425 8.683 6.383 1.00 86.75 110 ALA A C 1
ATOM 869 O O . ALA A 1 110 ? 7.465 8.339 6.944 1.00 86.75 110 ALA A O 1
ATOM 870 N N . PRO A 1 111 ? 6.144 8.320 5.117 1.00 90.12 111 PRO A N 1
ATOM 871 C CA . PRO A 1 111 ? 4.973 8.700 4.331 1.00 90.12 111 PRO A CA 1
ATOM 872 C C . PRO A 1 111 ? 3.712 7.908 4.709 1.00 90.12 111 PRO A C 1
ATOM 874 O O . PRO A 1 111 ? 3.767 6.810 5.255 1.00 90.12 111 PRO A O 1
ATOM 877 N N . LYS A 1 112 ? 2.550 8.482 4.376 1.00 93.69 112 LYS A N 1
ATOM 878 C CA . LYS A 1 112 ? 1.247 7.833 4.565 1.00 93.69 112 LYS A CA 1
ATOM 879 C C . LYS A 1 112 ? 1.046 6.692 3.576 1.00 93.69 112 LYS A C 1
ATOM 881 O O . LYS A 1 112 ? 1.503 6.775 2.435 1.00 93.69 112 LYS A O 1
ATOM 886 N N . ILE A 1 113 ? 0.272 5.689 3.981 1.00 95.31 113 ILE A N 1
ATOM 887 C CA . ILE A 1 113 ? -0.030 4.503 3.164 1.00 95.31 113 ILE A CA 1
ATOM 888 C C . ILE A 1 113 ? -0.563 4.887 1.774 1.00 95.31 113 ILE A C 1
ATOM 890 O O . ILE A 1 113 ? -0.107 4.348 0.776 1.00 95.31 113 ILE A O 1
ATOM 894 N N . ASP A 1 114 ? -1.478 5.858 1.668 1.00 94.75 114 ASP A N 1
ATOM 895 C CA . ASP A 1 114 ? -2.008 6.333 0.377 1.00 94.75 114 ASP A CA 1
ATOM 896 C C . ASP A 1 114 ? -0.912 6.843 -0.570 1.00 94.75 114 ASP A C 1
ATOM 898 O O . ASP A 1 114 ? -0.980 6.611 -1.777 1.00 94.75 114 ASP A O 1
ATOM 902 N N . SER A 1 115 ? 0.102 7.520 -0.032 1.00 92.69 115 SER A N 1
ATOM 903 C CA . SER A 1 115 ? 1.249 7.986 -0.813 1.00 92.69 115 SER A CA 1
ATOM 904 C C . SER A 1 115 ? 2.131 6.818 -1.249 1.00 92.69 115 SER A C 1
ATOM 906 O O . SER A 1 115 ? 2.510 6.764 -2.417 1.00 92.69 115 SER A O 1
ATOM 908 N N . ALA A 1 116 ? 2.397 5.860 -0.355 1.00 93.75 116 ALA A N 1
ATOM 909 C CA . ALA A 1 116 ? 3.186 4.667 -0.666 1.00 93.75 116 ALA A CA 1
ATOM 910 C C . ALA A 1 116 ? 2.511 3.795 -1.739 1.00 93.75 116 ALA A C 1
ATOM 912 O O . ALA A 1 116 ? 3.160 3.370 -2.691 1.00 93.75 116 ALA A O 1
ATOM 913 N N . VAL A 1 117 ? 1.189 3.604 -1.661 1.00 95.44 117 VAL A N 1
ATOM 914 C CA . VAL A 1 117 ? 0.422 2.870 -2.681 1.00 95.44 117 VAL A CA 1
ATOM 915 C C . VAL A 1 117 ? 0.458 3.581 -4.036 1.00 95.44 117 VAL A C 1
ATOM 917 O O . VAL A 1 117 ? 0.582 2.928 -5.069 1.00 95.44 117 VAL A O 1
ATOM 920 N N . LYS A 1 118 ? 0.393 4.917 -4.067 1.00 93.31 118 LYS A N 1
ATOM 921 C CA . LYS A 1 118 ? 0.537 5.687 -5.315 1.00 93.31 118 LYS A CA 1
ATOM 922 C C . LYS A 1 118 ? 1.944 5.595 -5.901 1.00 93.31 118 LYS A C 1
ATOM 924 O O . LYS A 1 118 ? 2.082 5.507 -7.117 1.00 93.31 118 LYS A O 1
ATOM 929 N N . ALA A 1 119 ? 2.975 5.618 -5.058 1.00 90.94 119 ALA A N 1
ATOM 930 C CA . ALA A 1 119 ? 4.352 5.411 -5.495 1.00 90.94 119 ALA A CA 1
ATOM 931 C C . ALA A 1 119 ? 4.532 4.002 -6.080 1.00 90.94 119 ALA A C 1
ATOM 933 O O . ALA A 1 119 ? 5.089 3.857 -7.166 1.00 90.94 119 ALA A O 1
ATOM 934 N N . PHE A 1 120 ? 3.972 2.986 -5.417 1.00 94.00 120 PHE A N 1
ATOM 935 C CA . PHE A 1 120 ? 3.973 1.609 -5.902 1.00 94.00 120 PHE A CA 1
ATOM 936 C C . PHE A 1 120 ? 3.236 1.455 -7.237 1.00 94.00 120 PHE A C 1
ATOM 938 O O . PHE A 1 120 ? 3.769 0.860 -8.167 1.00 94.00 120 PHE A O 1
ATOM 945 N N . LEU A 1 121 ? 2.055 2.064 -7.377 1.00 94.00 121 LEU A N 1
ATOM 946 C CA . LEU A 1 121 ? 1.315 2.110 -8.641 1.00 94.00 121 LEU A CA 1
ATOM 947 C C . LEU A 1 121 ? 2.182 2.665 -9.779 1.00 94.00 121 LEU A C 1
ATOM 949 O O . LEU A 1 121 ? 2.271 2.049 -10.838 1.00 94.00 121 LEU A O 1
ATOM 953 N N . SER A 1 122 ? 2.831 3.811 -9.559 1.00 89.75 122 SER A N 1
ATOM 954 C CA . SER A 1 122 ? 3.713 4.429 -10.556 1.00 89.75 122 SER A CA 1
ATOM 955 C C . SER A 1 122 ? 4.907 3.538 -10.905 1.00 89.75 122 SER A C 1
ATOM 957 O O . SER A 1 122 ? 5.297 3.473 -12.068 1.00 89.75 122 SER A O 1
ATOM 959 N N . LEU A 1 123 ? 5.471 2.832 -9.920 1.00 90.25 123 LEU A N 1
ATOM 960 C CA . LEU A 1 123 ? 6.565 1.882 -10.124 1.00 90.25 123 LEU A CA 1
ATOM 961 C C . LEU A 1 123 ? 6.130 0.709 -11.014 1.00 90.25 123 LEU A C 1
ATOM 963 O O . LEU A 1 123 ? 6.800 0.410 -12.002 1.00 90.25 123 LEU A O 1
ATOM 967 N N . VAL A 1 124 ? 4.996 0.080 -10.702 1.00 91.06 124 VAL A N 1
ATOM 968 C CA . VAL A 1 124 ? 4.453 -1.053 -11.470 1.00 91.06 124 VAL A CA 1
ATOM 969 C C . VAL A 1 124 ? 4.062 -0.627 -12.888 1.00 91.06 124 VAL A C 1
ATOM 971 O O . VAL A 1 124 ? 4.367 -1.332 -13.851 1.00 91.06 124 VAL A O 1
ATOM 974 N N . ALA A 1 125 ? 3.455 0.553 -13.041 1.00 88.75 125 ALA A N 1
ATOM 975 C CA . ALA A 1 125 ? 3.133 1.140 -14.340 1.00 88.75 125 ALA A CA 1
ATOM 976 C C . ALA A 1 125 ? 4.392 1.368 -15.192 1.00 88.75 125 ALA A C 1
ATOM 978 O O . ALA A 1 125 ? 4.455 0.924 -16.338 1.00 88.75 125 ALA A O 1
ATOM 979 N N . ALA A 1 126 ? 5.428 1.988 -14.615 1.00 86.62 126 ALA A N 1
ATOM 980 C CA . ALA A 1 126 ? 6.690 2.234 -15.308 1.00 86.62 126 ALA A CA 1
ATOM 981 C C . ALA A 1 126 ? 7.365 0.930 -15.755 1.00 86.62 126 ALA A C 1
ATOM 983 O O . ALA A 1 126 ? 7.841 0.839 -16.883 1.00 86.62 126 ALA A O 1
ATOM 984 N N . ARG A 1 127 ? 7.376 -0.100 -14.901 1.00 87.75 127 ARG A N 1
ATOM 985 C CA . ARG A 1 127 ? 7.928 -1.412 -15.264 1.00 87.75 127 ARG A CA 1
ATOM 986 C C . ARG A 1 127 ? 7.121 -2.103 -16.355 1.00 87.75 127 ARG A C 1
ATOM 988 O O . ARG A 1 127 ? 7.713 -2.692 -17.250 1.00 87.75 127 ARG A O 1
ATOM 995 N N . SER A 1 128 ? 5.795 -2.011 -16.298 1.00 86.69 128 SER A N 1
ATOM 996 C CA . SER A 1 128 ? 4.929 -2.635 -17.300 1.00 86.69 128 SER A CA 1
ATOM 997 C C . SER A 1 128 ? 5.089 -1.978 -18.676 1.00 86.69 128 SER A C 1
ATOM 999 O O . SER A 1 128 ? 5.120 -2.687 -19.672 1.00 86.69 128 SER A O 1
ATOM 1001 N N . ALA A 1 129 ? 5.287 -0.655 -18.731 1.00 83.31 129 ALA A N 1
ATOM 1002 C CA . ALA A 1 129 ? 5.600 0.053 -19.976 1.00 83.31 129 ALA A CA 1
ATOM 1003 C C . ALA A 1 129 ? 6.971 -0.347 -20.555 1.00 83.31 129 ALA A C 1
ATOM 1005 O O . ALA A 1 129 ? 7.114 -0.543 -21.755 1.00 83.31 129 ALA A O 1
ATOM 1006 N N . VAL A 1 130 ? 7.988 -0.525 -19.706 1.00 83.19 130 VAL A N 1
ATOM 1007 C CA . VAL A 1 130 ? 9.309 -0.990 -20.169 1.00 83.19 130 VAL A CA 1
ATOM 1008 C C . VAL A 1 130 ? 9.249 -2.437 -20.665 1.00 83.19 130 VAL A C 1
ATOM 1010 O O . VAL A 1 130 ? 9.900 -2.776 -21.648 1.00 83.19 130 VAL A O 1
ATOM 1013 N N . ALA A 1 131 ? 8.463 -3.286 -20.001 1.00 81.69 131 ALA A N 1
ATOM 1014 C CA . ALA A 1 131 ? 8.292 -4.682 -20.387 1.00 81.69 131 ALA A CA 1
ATOM 1015 C C . ALA A 1 131 ? 7.499 -4.857 -21.695 1.00 81.69 131 ALA A C 1
ATOM 1017 O O . ALA A 1 131 ? 7.649 -5.887 -22.338 1.00 81.69 131 ALA A O 1
ATOM 1018 N N . SER A 1 132 ? 6.669 -3.886 -22.096 1.00 74.12 132 SER A N 1
ATOM 1019 C CA . SER A 1 132 ? 5.983 -3.926 -23.396 1.00 74.12 132 SER A CA 1
ATOM 1020 C C . SER A 1 132 ? 6.859 -3.480 -24.566 1.00 74.12 132 SER A C 1
ATOM 1022 O O . SER A 1 132 ? 6.611 -3.895 -25.692 1.00 74.12 132 SER A O 1
ATOM 1024 N N . ASP A 1 133 ? 7.857 -2.631 -24.313 1.00 71.25 133 ASP A N 1
ATOM 1025 C CA . ASP A 1 133 ? 8.695 -2.033 -25.363 1.00 71.25 133 ASP A CA 1
ATOM 1026 C C . ASP A 1 133 ? 9.908 -2.895 -25.733 1.00 71.25 133 ASP A C 1
ATOM 1028 O O . ASP A 1 133 ? 10.526 -2.704 -26.782 1.00 71.25 133 ASP A O 1
ATOM 1032 N N . ILE A 1 134 ? 10.282 -3.825 -24.859 1.00 65.44 134 ILE A N 1
ATOM 1033 C CA . ILE A 1 134 ? 11.452 -4.674 -25.022 1.00 65.44 134 ILE A CA 1
ATOM 1034 C C . ILE A 1 134 ? 10.958 -6.115 -24.912 1.00 65.44 134 ILE A C 1
ATOM 1036 O O . ILE A 1 134 ? 10.358 -6.461 -23.897 1.00 65.44 134 ILE A O 1
ATOM 1040 N N . ASP A 1 135 ? 11.255 -6.961 -25.907 1.00 56.97 135 ASP A N 1
ATOM 1041 C CA . ASP A 1 135 ? 11.142 -8.427 -25.809 1.00 56.97 135 ASP A CA 1
ATOM 1042 C C . ASP A 1 135 ? 12.155 -8.948 -24.767 1.00 56.97 135 ASP A C 1
ATOM 1044 O O . ASP A 1 135 ? 13.133 -9.638 -25.069 1.00 56.97 135 ASP A O 1
ATOM 1048 N N . VAL A 1 136 ? 11.985 -8.548 -23.505 1.00 56.16 136 VAL A N 1
ATOM 1049 C CA . VAL A 1 136 ? 12.764 -9.052 -22.384 1.00 56.16 136 VAL A CA 1
ATOM 1050 C C . VAL A 1 136 ? 12.241 -10.447 -22.133 1.00 56.16 136 VAL A C 1
ATOM 1052 O O . VAL A 1 136 ? 11.188 -10.634 -21.524 1.00 56.16 136 VAL A O 1
ATOM 1055 N N . LEU A 1 137 ? 12.992 -11.437 -22.608 1.00 50.66 137 LEU A N 1
ATOM 1056 C CA . LEU A 1 137 ? 12.796 -12.821 -22.204 1.00 50.66 137 LEU A CA 1
ATOM 1057 C C . LEU A 1 137 ? 12.686 -12.861 -20.670 1.00 50.66 137 LEU A C 1
ATOM 1059 O O . LEU A 1 137 ? 13.558 -12.298 -19.995 1.00 50.66 137 LEU A O 1
ATOM 1063 N N . PRO A 1 138 ? 11.625 -13.469 -20.109 1.00 54.81 138 PRO A N 1
ATOM 1064 C CA . PRO A 1 138 ? 11.400 -13.476 -18.672 1.00 54.81 138 PRO A CA 1
ATOM 1065 C C . PRO A 1 138 ? 12.647 -14.032 -17.988 1.00 54.81 138 PRO A C 1
ATOM 1067 O O . PRO A 1 138 ? 13.099 -15.139 -18.288 1.00 54.81 138 PRO A O 1
ATOM 1070 N N . ALA A 1 139 ? 13.250 -13.225 -17.112 1.00 51.41 139 ALA A N 1
ATOM 1071 C CA . ALA A 1 139 ? 14.441 -13.627 -16.382 1.00 51.41 139 ALA A CA 1
ATOM 1072 C C . ALA A 1 139 ? 14.129 -14.930 -15.632 1.00 51.41 139 ALA A C 1
ATOM 1074 O O . ALA A 1 139 ? 13.159 -14.993 -14.878 1.00 51.41 139 ALA A O 1
ATOM 1075 N N . GLY A 1 140 ? 14.925 -15.973 -15.885 1.00 45.56 140 GLY A N 1
ATOM 1076 C CA . GLY A 1 140 ? 14.686 -17.319 -15.367 1.00 45.56 140 GLY A CA 1
ATOM 1077 C C . GLY A 1 140 ? 14.532 -17.391 -13.835 1.00 45.56 140 GLY A C 1
ATOM 1078 O O . GLY A 1 140 ? 14.894 -16.441 -13.132 1.00 45.56 140 GLY A O 1
ATOM 1079 N N . PRO A 1 141 ? 14.062 -18.541 -13.306 1.00 47.56 141 PRO A N 1
ATOM 1080 C CA . PRO A 1 141 ? 13.515 -18.753 -11.948 1.00 47.56 141 PRO A CA 1
ATOM 1081 C C . PRO A 1 141 ? 14.523 -18.652 -10.780 1.00 47.56 141 PRO A C 1
ATOM 1083 O O . PRO A 1 141 ? 14.363 -19.261 -9.727 1.00 47.56 141 PRO A O 1
ATOM 1086 N N . SER A 1 142 ? 15.582 -17.871 -10.945 1.00 46.25 142 SER A N 1
ATOM 1087 C CA . SER A 1 142 ? 16.677 -17.677 -9.999 1.00 46.25 142 SER A CA 1
ATOM 1088 C C . SER A 1 142 ? 16.279 -16.831 -8.781 1.00 46.25 142 SER A C 1
ATOM 1090 O O . SER A 1 142 ? 16.742 -15.710 -8.637 1.00 46.25 142 SER A O 1
ATOM 1092 N N . GLY A 1 143 ? 15.412 -17.345 -7.902 1.00 55.69 143 GLY A N 1
ATOM 1093 C CA . GLY A 1 143 ? 15.224 -16.851 -6.524 1.00 55.69 143 GLY A CA 1
ATOM 1094 C C . GLY A 1 143 ? 14.844 -15.372 -6.361 1.00 55.69 143 GLY A C 1
ATOM 1095 O O . GLY A 1 143 ? 14.996 -14.821 -5.272 1.00 55.69 143 GLY A O 1
ATOM 1096 N N . ARG A 1 144 ? 14.390 -14.701 -7.425 1.00 57.69 144 ARG A N 1
ATOM 1097 C CA . ARG A 1 144 ? 14.067 -13.273 -7.393 1.00 57.69 144 ARG A CA 1
ATOM 1098 C C . ARG A 1 144 ? 12.661 -13.071 -6.850 1.00 57.69 144 ARG A C 1
ATOM 1100 O O . ARG A 1 144 ? 11.725 -13.766 -7.235 1.00 57.69 144 ARG A O 1
ATOM 1107 N N . ARG A 1 145 ? 12.553 -12.075 -5.971 1.00 68.56 145 ARG A N 1
ATOM 1108 C CA . ARG A 1 145 ? 11.318 -11.440 -5.501 1.00 68.56 145 ARG A CA 1
ATOM 1109 C C . ARG A 1 145 ? 10.275 -11.371 -6.620 1.00 68.56 145 ARG A C 1
ATOM 1111 O O . ARG A 1 145 ? 10.618 -10.954 -7.729 1.00 68.56 145 ARG A O 1
ATOM 1118 N N . MET A 1 146 ? 9.028 -11.750 -6.331 1.00 76.25 146 MET A N 1
ATOM 1119 C CA . MET A 1 146 ? 7.930 -11.589 -7.287 1.00 76.25 146 MET A CA 1
ATOM 1120 C C . MET A 1 146 ? 7.803 -10.104 -7.630 1.00 76.25 146 MET A C 1
ATOM 1122 O O . MET A 1 146 ? 7.456 -9.296 -6.776 1.00 76.25 146 MET A O 1
ATOM 1126 N N . GLN A 1 147 ? 8.127 -9.744 -8.870 1.00 85.62 147 GLN A N 1
ATOM 1127 C CA . GLN A 1 147 ? 7.880 -8.410 -9.404 1.00 85.62 147 GLN A CA 1
ATOM 1128 C C . GLN A 1 147 ? 6.611 -8.468 -10.239 1.00 85.62 147 GLN A C 1
ATOM 1130 O O . GLN A 1 147 ? 6.513 -9.249 -11.183 1.00 85.62 147 GLN A O 1
ATOM 1135 N N . CYS A 1 148 ? 5.637 -7.641 -9.890 1.00 87.56 148 CYS A N 1
ATOM 1136 C CA . CYS A 1 148 ? 4.410 -7.508 -10.641 1.00 87.56 148 CYS A CA 1
ATOM 1137 C C . CYS A 1 148 ? 4.675 -6.691 -11.911 1.00 87.56 148 CYS A C 1
ATOM 1139 O O . CYS A 1 148 ? 5.075 -5.522 -11.859 1.00 87.56 148 CYS A O 1
ATOM 1141 N N . THR A 1 149 ? 4.428 -7.310 -13.060 1.00 87.94 149 THR A N 1
ATOM 1142 C CA . THR A 1 149 ? 4.354 -6.655 -14.365 1.00 87.94 149 THR A CA 1
ATOM 1143 C C . THR A 1 149 ? 3.074 -7.104 -15.058 1.00 87.94 149 THR A C 1
ATOM 1145 O O . THR A 1 149 ? 2.711 -8.277 -15.021 1.00 87.94 149 THR A O 1
ATOM 1148 N N . PHE A 1 150 ? 2.361 -6.166 -15.678 1.00 86.38 150 PHE A N 1
ATOM 1149 C CA . PHE A 1 150 ? 1.177 -6.479 -16.476 1.00 86.38 150 PHE A CA 1
ATOM 1150 C C . PHE A 1 150 ? 1.591 -6.523 -17.948 1.00 86.38 150 PHE A C 1
ATOM 1152 O O . PHE A 1 150 ? 1.593 -5.494 -18.620 1.00 86.38 150 PHE A O 1
ATOM 1159 N N . VAL A 1 151 ? 1.985 -7.700 -18.436 1.00 82.94 151 VAL A N 1
ATOM 1160 C CA . VAL A 1 151 ? 2.331 -7.921 -19.851 1.00 82.94 151 VAL A CA 1
ATOM 1161 C C . VAL A 1 151 ? 1.218 -8.724 -20.517 1.00 82.94 151 VAL A C 1
ATOM 1163 O O . VAL A 1 151 ? 0.716 -9.687 -19.945 1.00 82.94 151 VAL A O 1
ATOM 1166 N N . GLY A 1 152 ? 0.813 -8.324 -21.725 1.00 70.81 152 GLY A N 1
ATOM 1167 C CA . GLY A 1 152 ? -0.108 -9.111 -22.553 1.00 70.81 152 GLY A CA 1
ATOM 1168 C C . GLY A 1 152 ? -1.552 -9.208 -22.042 1.00 70.81 152 GLY A C 1
ATOM 1169 O O . GLY A 1 152 ? -2.325 -10.004 -22.568 1.00 70.81 152 GLY A O 1
ATOM 1170 N N . THR A 1 153 ? -1.953 -8.416 -21.043 1.00 61.09 153 THR A N 1
ATOM 1171 C CA . THR A 1 153 ? -3.360 -8.351 -20.628 1.00 61.09 153 THR A CA 1
ATOM 1172 C C . THR A 1 153 ? -4.199 -7.659 -21.704 1.00 61.09 153 THR A C 1
ATOM 1174 O O . THR A 1 153 ? -3.753 -6.691 -22.315 1.00 61.09 153 THR A O 1
ATOM 1177 N N . SER A 1 154 ? -5.447 -8.098 -21.910 1.00 61.84 154 SER A N 1
ATOM 1178 C CA . SER A 1 154 ? -6.392 -7.436 -22.835 1.00 61.84 154 SER A CA 1
ATOM 1179 C C . SER A 1 154 ? -6.688 -5.974 -22.459 1.00 61.84 154 SER A C 1
ATOM 1181 O O . SER A 1 154 ? -7.178 -5.192 -23.273 1.00 61.84 154 SER A O 1
ATOM 1183 N N . ILE A 1 155 ? -6.388 -5.608 -21.212 1.00 72.75 155 ILE A N 1
ATOM 1184 C CA . ILE A 1 155 ? -6.519 -4.277 -20.631 1.00 72.75 155 ILE A CA 1
ATOM 1185 C C . ILE A 1 155 ? -5.137 -3.607 -20.581 1.00 72.75 155 ILE A C 1
ATOM 1187 O O . ILE A 1 155 ? -4.148 -4.259 -20.256 1.00 72.75 155 ILE A O 1
ATOM 1191 N N . ASP A 1 156 ? -5.084 -2.294 -20.841 1.00 86.31 156 ASP A N 1
ATOM 1192 C CA . ASP A 1 156 ? -3.898 -1.447 -20.627 1.00 86.31 156 ASP A CA 1
ATOM 1193 C C . ASP A 1 156 ? -3.285 -1.703 -19.236 1.00 86.31 156 ASP A C 1
ATOM 1195 O O . ASP A 1 156 ? -3.971 -1.587 -18.215 1.00 86.31 156 ASP A O 1
ATOM 1199 N N . ALA A 1 157 ? -1.991 -2.024 -19.193 1.00 88.19 157 ALA A N 1
ATOM 1200 C CA . ALA A 1 157 ? -1.232 -2.280 -17.973 1.00 88.19 157 ALA A CA 1
ATOM 1201 C C . ALA A 1 157 ? -1.425 -1.196 -16.898 1.00 88.19 157 ALA A C 1
ATOM 1203 O O . ALA A 1 157 ? -1.568 -1.505 -15.712 1.00 88.19 157 ALA A O 1
ATOM 1204 N N . ASN A 1 158 ? -1.511 0.075 -17.305 1.00 89.38 158 ASN A N 1
ATOM 1205 C CA . ASN A 1 158 ? -1.744 1.193 -16.391 1.00 89.38 158 ASN A CA 1
ATOM 1206 C C . ASN A 1 158 ? -3.126 1.116 -15.741 1.00 89.38 158 ASN A C 1
ATOM 1208 O O . ASN A 1 158 ? -3.293 1.423 -14.558 1.00 89.38 158 ASN A O 1
ATOM 1212 N N . ARG A 1 159 ? -4.133 0.693 -16.510 1.00 92.81 159 ARG A N 1
ATOM 1213 C CA . ARG A 1 159 ? -5.496 0.514 -16.014 1.00 92.81 159 ARG A CA 1
ATOM 1214 C C . ARG A 1 159 ? -5.574 -0.683 -15.068 1.00 92.81 159 ARG A C 1
ATOM 1216 O O . ARG A 1 159 ? -6.213 -0.549 -14.026 1.00 92.81 159 ARG A O 1
ATOM 1223 N N . SER A 1 160 ? -4.900 -1.790 -15.380 1.00 92.38 160 SER A N 1
ATOM 1224 C CA . SER A 1 160 ? -4.799 -2.964 -14.500 1.00 92.38 160 SER A CA 1
ATOM 1225 C C . SER A 1 160 ? -4.155 -2.599 -13.158 1.00 92.38 160 SER A C 1
ATOM 1227 O O . SER A 1 160 ? -4.764 -2.797 -12.106 1.00 92.38 160 SER A O 1
ATOM 1229 N N . ALA A 1 161 ? -2.993 -1.939 -13.180 1.00 93.31 161 ALA A N 1
ATOM 1230 C CA . ALA A 1 161 ? -2.314 -1.485 -11.967 1.00 93.31 161 ALA A CA 1
ATOM 1231 C C . ALA A 1 161 ? -3.178 -0.506 -11.147 1.00 93.31 161 ALA A C 1
ATOM 1233 O O . ALA A 1 161 ? -3.253 -0.608 -9.920 1.00 93.31 161 ALA A O 1
ATOM 1234 N N . LEU A 1 162 ? -3.885 0.419 -11.810 1.00 95.25 162 LEU A N 1
ATOM 1235 C CA . LEU A 1 162 ? -4.776 1.375 -11.149 1.00 95.25 162 LEU A CA 1
ATOM 1236 C C . LEU A 1 162 ? -5.963 0.690 -10.460 1.00 95.25 162 LEU A C 1
ATOM 1238 O O . LEU A 1 162 ? -6.343 1.093 -9.358 1.00 95.25 162 LEU A O 1
ATOM 1242 N N . LEU A 1 163 ? -6.562 -0.316 -11.098 1.00 95.62 163 LEU A N 1
ATOM 1243 C CA . LEU A 1 163 ? -7.635 -1.112 -10.503 1.0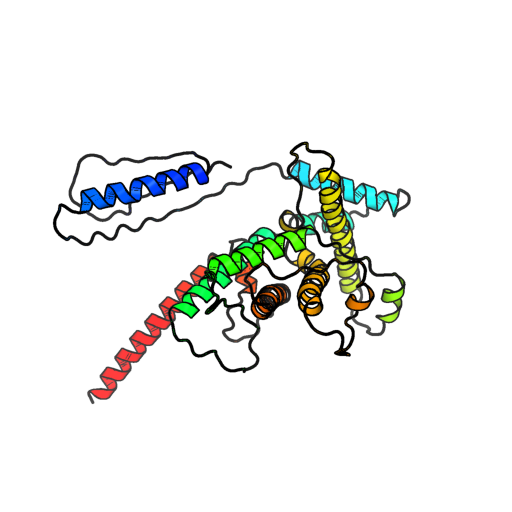0 95.62 163 LEU A CA 1
ATOM 1244 C C . LEU A 1 163 ? -7.121 -1.877 -9.278 1.00 95.62 163 LEU A C 1
ATOM 1246 O O . LEU A 1 163 ? -7.727 -1.757 -8.214 1.00 95.62 163 LEU A O 1
ATOM 1250 N N . CYS A 1 164 ? -5.965 -2.543 -9.380 1.00 96.00 164 CYS A N 1
ATOM 1251 C CA . CYS A 1 164 ? -5.326 -3.208 -8.241 1.00 96.00 164 CYS A CA 1
ATOM 1252 C C . CYS A 1 164 ? -5.063 -2.241 -7.078 1.00 96.00 164 CYS A C 1
ATOM 1254 O O . CYS A 1 164 ? -5.430 -2.524 -5.939 1.00 96.00 164 CYS A O 1
ATOM 1256 N N . ALA A 1 165 ? -4.494 -1.062 -7.349 1.00 96.81 165 ALA A N 1
ATOM 1257 C CA . ALA A 1 165 ? -4.204 -0.060 -6.324 1.00 96.81 165 ALA A CA 1
ATOM 1258 C C . ALA A 1 165 ? -5.476 0.474 -5.640 1.00 96.81 165 ALA A C 1
ATOM 1260 O O . ALA A 1 165 ? -5.496 0.679 -4.424 1.00 96.81 165 ALA A O 1
ATOM 1261 N N . ARG A 1 166 ? -6.556 0.687 -6.404 1.00 96.88 166 ARG A N 1
ATOM 1262 C CA . ARG A 1 166 ? -7.855 1.124 -5.868 1.00 96.88 166 ARG A CA 1
ATOM 1263 C C . ARG A 1 166 ? -8.479 0.065 -4.972 1.00 96.88 166 ARG A C 1
ATOM 1265 O O . ARG A 1 166 ? -8.887 0.402 -3.861 1.00 96.88 166 ARG A O 1
ATOM 1272 N N . THR A 1 167 ? -8.516 -1.185 -5.428 1.00 97.19 167 THR A N 1
ATOM 1273 C CA . THR A 1 167 ? -9.017 -2.308 -4.630 1.00 97.19 167 THR A CA 1
ATOM 1274 C C . THR A 1 167 ? -8.176 -2.477 -3.374 1.00 97.19 167 THR A C 1
ATOM 1276 O O . THR A 1 167 ? -8.728 -2.569 -2.284 1.00 97.19 167 THR A O 1
ATOM 1279 N N . MET A 1 168 ? -6.849 -2.377 -3.482 1.00 97.25 168 MET A N 1
ATOM 1280 C CA . MET A 1 168 ? -5.964 -2.457 -2.326 1.00 97.25 168 MET A CA 1
ATOM 1281 C C . MET A 1 168 ? -6.249 -1.366 -1.289 1.00 97.25 168 MET A C 1
ATOM 1283 O O . MET A 1 168 ? -6.381 -1.669 -0.105 1.00 97.25 168 MET A O 1
ATOM 1287 N N . LEU A 1 169 ? -6.419 -0.107 -1.709 1.00 97.25 169 LEU A N 1
ATOM 1288 C CA . LEU A 1 169 ? -6.782 0.984 -0.799 1.00 97.25 169 LEU A CA 1
ATOM 1289 C C . LEU A 1 169 ? -8.176 0.810 -0.189 1.00 97.25 169 LEU A C 1
ATOM 1291 O O . LEU A 1 169 ? -8.369 1.141 0.980 1.00 97.25 169 LEU A O 1
ATOM 1295 N N . ALA A 1 170 ? -9.151 0.318 -0.952 1.00 97.00 170 ALA A N 1
ATOM 1296 C CA . ALA A 1 170 ? -10.485 0.028 -0.431 1.00 97.00 170 ALA A CA 1
ATOM 1297 C C . ALA A 1 170 ? -10.436 -1.084 0.632 1.00 97.00 170 ALA A C 1
ATOM 1299 O O . ALA A 1 170 ? -11.032 -0.949 1.703 1.00 97.00 170 ALA A O 1
ATOM 1300 N N . THR A 1 171 ? -9.654 -2.135 0.390 1.00 97.06 171 THR A N 1
ATOM 1301 C CA . THR A 1 171 ? -9.452 -3.227 1.346 1.00 97.06 171 THR A CA 1
ATOM 1302 C C . THR A 1 171 ? -8.711 -2.756 2.587 1.00 97.06 171 THR A C 1
ATOM 1304 O O . THR A 1 171 ? -9.177 -3.017 3.692 1.00 97.06 171 THR A O 1
ATOM 1307 N N . ILE A 1 172 ? -7.621 -1.994 2.446 1.00 97.19 172 ILE A N 1
ATOM 1308 C CA . ILE A 1 172 ? -6.901 -1.390 3.581 1.00 97.19 172 ILE A CA 1
ATOM 1309 C C . ILE A 1 172 ? -7.873 -0.608 4.471 1.00 97.19 172 ILE A C 1
ATOM 1311 O O . ILE A 1 172 ? -7.897 -0.789 5.682 1.00 97.19 172 ILE A O 1
ATOM 1315 N N . ASN A 1 173 ? -8.721 0.224 3.867 1.00 96.88 173 ASN A N 1
ATOM 1316 C CA . ASN A 1 173 ? -9.622 1.100 4.611 1.00 96.88 173 ASN A CA 1
ATOM 1317 C C . ASN A 1 173 ? -10.837 0.396 5.231 1.00 96.88 173 ASN A C 1
ATOM 1319 O O . ASN A 1 173 ? -11.502 1.005 6.059 1.00 96.88 173 ASN A O 1
ATOM 1323 N N . SER A 1 174 ? -11.109 -0.856 4.857 1.00 95.88 174 SER A N 1
ATOM 1324 C CA . SER A 1 174 ? -12.228 -1.655 5.378 1.00 95.88 174 SER A CA 1
ATOM 1325 C C . SER A 1 174 ? -11.791 -2.843 6.238 1.00 95.88 174 SER A C 1
ATOM 1327 O O . SER A 1 174 ? -12.639 -3.549 6.773 1.00 95.88 174 SER A O 1
ATOM 1329 N N . THR A 1 175 ? -10.487 -3.117 6.351 1.00 96.38 175 THR A N 1
ATOM 1330 C CA . THR A 1 175 ? -9.996 -4.297 7.078 1.00 96.38 175 THR A CA 1
ATOM 1331 C C . THR A 1 175 ? -9.919 -4.016 8.567 1.00 96.38 175 THR A C 1
ATOM 1333 O O . THR A 1 175 ? -9.222 -3.094 8.983 1.00 96.38 175 THR A O 1
ATOM 1336 N N . LEU A 1 176 ? -10.591 -4.847 9.362 1.00 95.00 176 LEU A N 1
ATOM 1337 C CA . LEU A 1 176 ? -10.444 -4.876 10.812 1.00 95.00 176 LEU A CA 1
ATOM 1338 C C . LEU A 1 176 ? -9.257 -5.761 11.204 1.00 95.00 176 LEU A C 1
ATOM 1340 O O . LEU A 1 176 ? -9.050 -6.835 10.644 1.00 95.00 176 LEU A O 1
ATOM 1344 N N . ILE A 1 177 ? -8.490 -5.302 12.187 1.00 93.94 177 ILE A N 1
ATOM 1345 C CA . ILE A 1 177 ? -7.387 -6.041 12.794 1.00 93.94 177 ILE A CA 1
ATOM 1346 C C . ILE A 1 177 ? -7.959 -6.813 13.982 1.00 93.94 177 ILE A C 1
ATOM 1348 O O . ILE A 1 177 ? -8.421 -6.211 14.956 1.00 93.94 177 ILE A O 1
ATOM 1352 N N . ILE A 1 178 ? -7.942 -8.140 13.905 1.00 90.75 178 ILE A N 1
ATOM 1353 C CA . ILE A 1 178 ? -8.538 -8.993 14.936 1.00 90.75 178 ILE A CA 1
ATOM 1354 C C . ILE A 1 178 ? -7.677 -8.923 16.214 1.00 90.75 178 ILE A C 1
ATOM 1356 O O . ILE A 1 178 ? -6.444 -8.958 16.120 1.00 90.75 178 ILE A O 1
ATOM 1360 N N . PRO A 1 179 ? -8.280 -8.766 17.410 1.00 83.19 179 PRO A N 1
ATOM 1361 C CA . PRO A 1 179 ? -7.549 -8.836 18.669 1.00 83.19 179 PRO A CA 1
ATOM 1362 C C . PRO A 1 179 ? -6.926 -10.218 18.855 1.00 83.19 179 PRO A C 1
ATOM 1364 O O . PRO A 1 179 ? -7.582 -11.232 18.635 1.00 83.19 179 PRO A O 1
ATOM 1367 N N . GLU A 1 180 ? -5.675 -10.265 19.301 1.00 78.94 180 GLU A N 1
ATOM 1368 C CA . GLU A 1 180 ? -5.097 -11.522 19.772 1.00 78.94 180 GLU A CA 1
ATOM 1369 C C . GLU A 1 180 ? -5.880 -11.994 20.998 1.00 78.94 180 GLU A C 1
ATOM 1371 O O . GLU A 1 180 ? -6.011 -11.256 21.978 1.00 78.94 180 GLU A O 1
ATOM 1376 N N . SER A 1 181 ? -6.411 -13.218 20.937 1.00 73.56 181 SER A N 1
ATOM 1377 C CA . SER A 1 181 ? -6.980 -13.867 22.116 1.00 73.56 181 SER A CA 1
ATOM 1378 C C . SER A 1 181 ? -5.894 -13.968 23.197 1.00 73.56 181 SER A C 1
ATOM 1380 O O . SER A 1 181 ? -4.763 -14.355 22.864 1.00 73.56 181 SER A O 1
ATOM 1382 N N . PRO A 1 182 ? -6.211 -13.668 24.474 1.00 66.56 182 PRO A N 1
ATOM 1383 C CA . PRO A 1 182 ? -5.256 -13.747 25.581 1.00 66.56 182 PRO A CA 1
ATOM 1384 C C . PRO A 1 182 ? -4.596 -15.130 25.715 1.00 66.56 182 PRO A C 1
ATOM 1386 O O . PRO A 1 182 ? -3.474 -15.221 26.207 1.00 66.56 182 PRO A O 1
ATOM 1389 N N . GLU A 1 183 ? -5.235 -16.189 25.213 1.00 65.44 183 GLU A N 1
ATOM 1390 C CA . GLU A 1 183 ? -4.723 -17.566 25.245 1.00 65.44 183 GLU A CA 1
ATOM 1391 C C . GLU A 1 183 ? -3.511 -17.788 24.322 1.00 65.44 183 GLU A C 1
ATOM 1393 O O . GLU A 1 183 ? -2.661 -18.639 24.582 1.00 65.44 183 GLU A O 1
ATOM 1398 N N . THR A 1 184 ? -3.375 -16.989 23.261 1.00 61.62 184 THR A N 1
ATOM 1399 C CA . THR A 1 184 ? -2.280 -17.128 22.281 1.00 61.62 184 THR A CA 1
ATOM 1400 C C . THR A 1 184 ? -0.945 -16.617 22.836 1.00 61.62 184 THR A C 1
ATOM 1402 O O . THR A 1 184 ? 0.126 -17.067 22.427 1.00 61.62 184 THR A O 1
ATOM 1405 N N . LEU A 1 185 ? -0.992 -15.690 23.799 1.00 56.41 185 LEU A N 1
ATOM 1406 C CA . LEU A 1 185 ? 0.189 -15.034 24.368 1.00 56.41 185 LEU A CA 1
ATOM 1407 C C . LEU A 1 185 ? 0.938 -15.913 25.381 1.00 56.41 185 LEU A C 1
ATOM 1409 O O . LEU A 1 185 ? 2.122 -15.678 25.627 1.00 56.41 185 LEU A O 1
ATOM 1413 N N . SER A 1 186 ? 0.283 -16.932 25.941 1.00 55.50 186 SER A N 1
ATOM 1414 C CA . SER A 1 186 ? 0.849 -17.804 26.977 1.00 55.50 186 SER A CA 1
ATOM 1415 C C . SER A 1 186 ? 1.903 -18.780 26.436 1.00 55.50 186 SER A C 1
ATOM 1417 O O . SER A 1 186 ? 2.828 -19.145 27.158 1.00 55.50 186 SER A O 1
ATOM 1419 N N . ASN A 1 187 ? 1.815 -19.161 25.155 1.00 56.16 187 ASN A N 1
ATOM 1420 C CA . ASN A 1 187 ? 2.624 -20.246 24.582 1.00 56.16 187 ASN A CA 1
ATOM 1421 C C . ASN A 1 187 ? 3.909 -19.789 23.860 1.00 56.16 187 ASN A C 1
ATOM 1423 O O . ASN A 1 187 ? 4.738 -20.623 23.507 1.00 56.16 187 ASN A O 1
ATOM 1427 N N . ALA A 1 188 ? 4.126 -18.484 23.660 1.00 55.12 188 ALA A N 1
ATOM 1428 C CA . ALA A 1 188 ? 5.278 -17.963 22.905 1.00 55.12 188 ALA A CA 1
ATOM 1429 C C . ALA A 1 188 ? 6.541 -17.672 23.758 1.00 55.12 188 ALA A C 1
ATOM 1431 O O . ALA A 1 188 ? 7.538 -17.165 23.243 1.00 55.12 188 ALA A O 1
ATOM 1432 N N . ASN A 1 189 ? 6.533 -17.984 25.059 1.00 50.28 189 ASN A N 1
ATOM 1433 C CA . ASN A 1 189 ? 7.563 -17.554 26.021 1.00 50.28 189 ASN A CA 1
ATOM 1434 C C . ASN A 1 189 ? 8.815 -18.457 26.132 1.00 50.28 189 ASN A C 1
ATOM 1436 O O . ASN A 1 189 ? 9.589 -18.320 27.076 1.00 50.28 189 ASN A O 1
ATOM 1440 N N . GLY A 1 190 ? 9.082 -19.338 25.165 1.00 53.47 190 GLY A N 1
ATOM 1441 C CA . GLY A 1 190 ? 10.237 -20.252 25.207 1.00 53.47 190 GLY A CA 1
ATOM 1442 C C . GLY A 1 190 ? 11.617 -19.645 24.890 1.00 53.47 190 GLY A C 1
ATOM 1443 O O . GLY A 1 190 ? 12.603 -20.373 24.906 1.00 53.47 190 GLY A O 1
ATOM 1444 N N . GLY A 1 191 ? 11.725 -18.348 24.577 1.00 54.06 191 GLY A N 1
ATOM 1445 C CA . GLY A 1 191 ? 12.988 -17.726 24.150 1.00 54.06 191 GLY A CA 1
ATOM 1446 C C . GLY A 1 191 ? 13.413 -16.550 25.027 1.00 54.06 191 GLY A C 1
ATOM 1447 O O . GLY A 1 191 ? 12.871 -15.453 24.871 1.00 54.06 191 GLY A O 1
ATOM 1448 N N . GLN A 1 192 ? 14.403 -16.775 25.901 1.00 49.44 192 GLN A N 1
ATOM 1449 C CA . GLN A 1 192 ? 15.115 -15.762 26.694 1.00 49.44 192 GLN A CA 1
ATOM 1450 C C . GLN A 1 192 ? 15.923 -14.822 25.779 1.00 49.44 192 GLN A C 1
ATOM 1452 O O . GLN A 1 192 ? 17.105 -15.027 25.529 1.00 49.44 192 GLN A O 1
ATOM 1457 N N . GLY A 1 193 ? 15.281 -13.781 25.259 1.00 56.44 193 GLY A N 1
ATOM 1458 C CA . GLY A 1 193 ? 15.935 -12.637 24.623 1.00 56.44 193 GLY A CA 1
ATOM 1459 C C . GLY A 1 193 ? 15.378 -11.350 25.225 1.00 56.44 193 GLY A C 1
ATOM 1460 O O . GLY 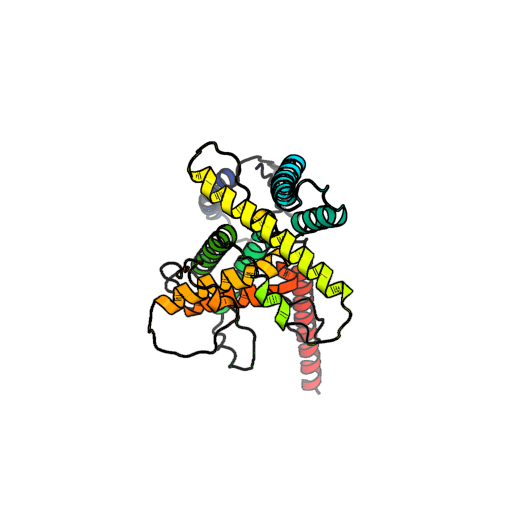A 1 193 ? 14.168 -11.264 25.422 1.00 56.44 193 GLY A O 1
ATOM 1461 N N . SER A 1 194 ? 16.266 -10.404 25.559 1.00 54.12 194 SER A N 1
ATOM 1462 C CA . SER A 1 194 ? 16.018 -9.099 26.209 1.00 54.12 194 SER A CA 1
ATOM 1463 C C . SER A 1 194 ? 14.571 -8.581 26.083 1.00 54.12 194 SER A C 1
ATOM 1465 O O . SER A 1 194 ? 14.131 -8.153 25.017 1.00 54.12 194 SER A O 1
ATOM 1467 N N . GLY A 1 195 ? 13.813 -8.654 27.184 1.00 63.59 195 GLY A N 1
ATOM 1468 C CA . GLY A 1 195 ? 12.349 -8.516 27.201 1.00 63.59 195 GLY A CA 1
ATOM 1469 C C . GLY A 1 195 ? 11.791 -7.103 26.998 1.00 63.59 195 GLY A C 1
ATOM 1470 O O . GLY A 1 195 ? 10.593 -6.967 26.765 1.00 63.59 195 GLY A O 1
ATOM 1471 N N . VAL A 1 196 ? 12.626 -6.061 27.040 1.00 71.81 196 VAL A N 1
ATOM 1472 C CA . VAL A 1 196 ? 12.156 -4.664 26.999 1.00 71.81 196 VAL A CA 1
ATOM 1473 C C . VAL A 1 196 ? 11.601 -4.289 25.617 1.00 71.81 196 VAL A C 1
ATOM 1475 O O . VAL A 1 196 ? 10.502 -3.750 25.527 1.00 71.81 196 VAL A O 1
ATOM 1478 N N . GLY A 1 197 ? 12.286 -4.659 24.527 1.00 78.19 197 GLY A N 1
ATOM 1479 C CA . GLY A 1 197 ? 11.842 -4.314 23.165 1.00 78.19 197 GLY A CA 1
ATOM 1480 C C . GLY A 1 197 ? 10.555 -5.028 22.733 1.00 78.19 197 GLY A C 1
ATOM 1481 O O . GLY A 1 197 ? 9.710 -4.446 22.059 1.00 78.19 197 GLY A O 1
ATOM 1482 N N . ARG A 1 198 ? 10.356 -6.276 23.184 1.00 80.81 198 ARG A N 1
ATOM 1483 C CA . ARG A 1 198 ? 9.143 -7.051 22.869 1.00 80.81 198 ARG A CA 1
ATOM 1484 C C . ARG A 1 198 ? 7.890 -6.478 23.523 1.00 80.81 198 ARG A C 1
ATOM 1486 O O . ARG A 1 198 ? 6.805 -6.616 22.964 1.00 80.81 198 ARG A O 1
ATOM 1493 N N . GLN A 1 199 ? 8.011 -5.893 24.713 1.00 82.94 199 GLN A N 1
ATOM 1494 C CA . GLN A 1 199 ? 6.861 -5.301 25.392 1.00 82.94 199 GLN A CA 1
ATOM 1495 C C . GLN A 1 199 ? 6.417 -4.010 24.696 1.00 82.94 199 GLN A C 1
ATOM 1497 O O . GLN A 1 199 ? 5.235 -3.863 24.394 1.00 82.94 199 GLN A O 1
ATOM 1502 N N . GLU A 1 200 ? 7.361 -3.132 24.356 1.00 84.56 200 GLU A N 1
ATOM 1503 C CA . GLU A 1 200 ? 7.074 -1.887 23.635 1.00 84.56 200 GLU A CA 1
ATOM 1504 C C . GLU A 1 200 ? 6.423 -2.156 22.265 1.00 84.56 200 GLU A C 1
ATOM 1506 O O . GLU A 1 200 ? 5.459 -1.498 21.875 1.00 84.56 200 GLU A O 1
ATOM 1511 N N . GLU A 1 201 ? 6.892 -3.176 21.542 1.00 86.25 201 GLU A N 1
ATOM 1512 C CA . GLU A 1 201 ? 6.307 -3.580 20.260 1.00 86.25 201 GLU A CA 1
ATOM 1513 C C . GLU A 1 201 ? 4.868 -4.106 20.402 1.00 86.25 201 GLU A C 1
ATOM 1515 O O . GLU A 1 201 ? 3.992 -3.760 19.600 1.00 86.25 201 GLU A O 1
ATOM 1520 N N . LYS A 1 202 ? 4.587 -4.891 21.451 1.00 87.25 202 LYS A N 1
ATOM 1521 C CA . LYS A 1 202 ? 3.226 -5.356 21.764 1.00 87.25 202 LYS A CA 1
ATOM 1522 C C . LYS A 1 202 ? 2.294 -4.192 22.085 1.00 87.25 202 LYS A C 1
ATOM 1524 O O . LYS A 1 202 ? 1.170 -4.152 21.582 1.00 87.25 202 LYS A O 1
ATOM 1529 N N . GLU A 1 203 ? 2.757 -3.233 22.881 1.00 86.56 203 GLU A N 1
ATOM 1530 C CA . GLU A 1 203 ? 1.990 -2.032 23.221 1.00 86.56 203 GLU A CA 1
ATOM 1531 C C . GLU A 1 203 ? 1.691 -1.203 21.964 1.00 86.56 203 GLU A C 1
ATOM 1533 O O . GLU A 1 203 ? 0.530 -0.888 21.697 1.00 86.56 203 GLU A O 1
ATOM 1538 N N . ARG A 1 204 ? 2.693 -0.961 21.110 1.00 87.69 204 ARG A N 1
ATOM 1539 C CA . ARG A 1 204 ? 2.525 -0.278 19.812 1.00 87.69 204 ARG A CA 1
ATOM 1540 C C . ARG A 1 204 ? 1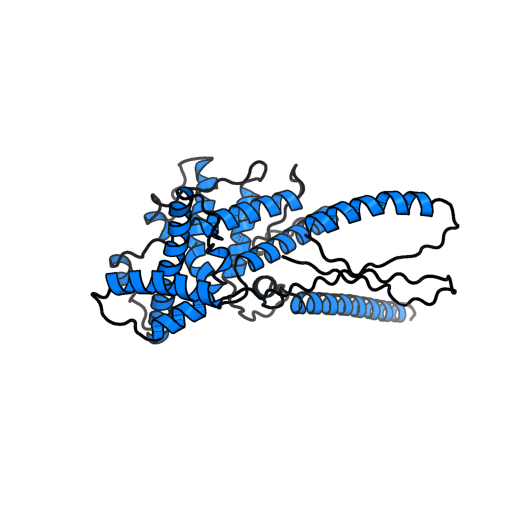.536 -0.977 18.885 1.00 87.69 204 ARG A C 1
ATOM 1542 O O . ARG A 1 204 ? 0.714 -0.320 18.238 1.00 87.69 204 ARG A O 1
ATOM 1549 N N . THR A 1 205 ? 1.601 -2.303 18.827 1.00 91.38 205 THR A N 1
ATOM 1550 C CA . THR A 1 205 ? 0.689 -3.137 18.035 1.00 91.38 205 THR A CA 1
ATOM 1551 C C . THR A 1 205 ? -0.744 -3.011 18.549 1.00 91.38 205 THR A C 1
ATOM 1553 O O . THR A 1 205 ? -1.673 -2.823 17.760 1.00 91.38 205 THR A O 1
ATOM 1556 N N . SER A 1 206 ? -0.926 -3.035 19.873 1.00 89.38 206 SER A N 1
ATOM 1557 C CA . SER A 1 206 ? -2.225 -2.839 20.520 1.00 89.38 206 SER A CA 1
ATOM 1558 C C . SER A 1 206 ? -2.804 -1.452 20.224 1.00 89.38 206 SER A C 1
ATOM 1560 O O . SER A 1 206 ? -3.932 -1.347 19.743 1.00 89.38 206 SER A O 1
ATOM 1562 N N . VAL A 1 207 ? -2.011 -0.387 20.399 1.00 90.06 207 VAL A N 1
ATOM 1563 C CA . VAL A 1 207 ? -2.425 0.995 20.097 1.00 90.06 207 VAL A CA 1
ATOM 1564 C C . VAL A 1 207 ? -2.826 1.136 18.629 1.00 90.06 207 VAL A C 1
ATOM 1566 O O . VAL A 1 207 ? -3.909 1.641 18.327 1.00 90.06 207 VAL A O 1
ATOM 1569 N N . THR A 1 208 ? -2.000 0.625 17.711 1.00 92.56 208 THR A N 1
ATOM 1570 C CA . THR A 1 208 ? -2.301 0.634 16.272 1.00 92.56 208 THR A CA 1
ATOM 1571 C C . THR A 1 208 ? -3.637 -0.047 15.988 1.00 92.56 208 THR A C 1
ATOM 1573 O O . THR A 1 208 ? -4.478 0.528 15.303 1.00 92.56 208 THR A O 1
ATOM 1576 N N . ARG A 1 209 ? -3.867 -1.242 16.546 1.00 92.50 209 ARG A N 1
ATOM 1577 C CA . ARG A 1 209 ? -5.104 -2.016 16.369 1.00 92.50 209 ARG A CA 1
ATOM 1578 C C . ARG A 1 209 ? -6.342 -1.237 16.810 1.00 92.50 209 ARG A C 1
ATOM 1580 O O . ARG A 1 209 ? -7.330 -1.190 16.078 1.00 92.50 209 ARG A O 1
ATOM 1587 N N . VAL A 1 210 ? -6.286 -0.627 17.992 1.00 89.81 210 VAL A N 1
ATOM 1588 C CA . VAL A 1 210 ? -7.392 0.140 18.583 1.00 89.81 210 VAL A CA 1
ATOM 1589 C C . VAL A 1 210 ? -7.755 1.332 17.694 1.00 89.81 210 VAL A C 1
ATOM 1591 O O . VAL A 1 210 ? -8.906 1.462 17.266 1.00 89.81 210 VAL A O 1
ATOM 1594 N N . ILE A 1 211 ? -6.766 2.159 17.337 1.00 90.62 211 ILE A N 1
ATOM 1595 C CA . ILE A 1 211 ? -6.987 3.349 16.503 1.00 90.62 211 ILE A CA 1
ATOM 1596 C C . ILE A 1 211 ? -7.456 2.938 15.100 1.00 90.62 211 ILE A C 1
ATOM 1598 O O . ILE A 1 211 ? -8.405 3.516 14.568 1.00 90.62 211 ILE A O 1
ATOM 1602 N N . TRP A 1 212 ? -6.847 1.904 14.513 1.00 94.75 212 TRP A N 1
ATOM 1603 C CA . TRP A 1 212 ? -7.202 1.409 13.184 1.00 94.75 212 TRP A CA 1
ATOM 1604 C C . TRP A 1 212 ? -8.655 0.947 13.114 1.00 94.75 212 TRP A C 1
ATOM 1606 O O . TRP A 1 212 ? -9.420 1.417 12.272 1.00 94.75 212 TRP A O 1
ATOM 1616 N N . ASN A 1 213 ? -9.064 0.074 14.035 1.00 94.00 213 ASN A N 1
ATOM 1617 C CA . ASN A 1 213 ? -10.424 -0.453 14.071 1.00 94.00 213 ASN A CA 1
ATOM 1618 C C . ASN A 1 213 ? -11.459 0.633 14.367 1.00 94.00 213 ASN A C 1
ATOM 1620 O O . ASN A 1 213 ? -12.571 0.565 13.846 1.00 94.00 213 ASN A O 1
ATOM 1624 N N . SER A 1 214 ? -11.108 1.634 15.179 1.00 90.69 214 SER A N 1
ATOM 1625 C CA . SER A 1 214 ? -11.964 2.798 15.418 1.00 90.69 214 SER A CA 1
ATOM 1626 C C . SER A 1 214 ? -12.257 3.545 14.114 1.00 90.69 214 SER A C 1
ATOM 1628 O O . SER A 1 214 ? -13.423 3.763 13.780 1.00 90.69 214 SER A O 1
ATOM 1630 N N . LEU A 1 215 ? -11.219 3.833 13.319 1.00 91.94 215 LEU A N 1
ATOM 1631 C CA . LEU A 1 215 ? -11.374 4.503 12.026 1.00 91.94 215 LEU A CA 1
ATOM 1632 C C . LEU A 1 215 ? -12.216 3.678 11.051 1.00 91.94 215 LEU A C 1
ATOM 1634 O O . LEU A 1 215 ? -13.105 4.228 10.414 1.00 91.94 215 LEU A O 1
ATOM 1638 N N . VAL A 1 216 ? -11.992 2.365 10.957 1.00 93.06 216 VAL A N 1
ATOM 1639 C CA . VAL A 1 216 ? -12.789 1.487 10.079 1.00 93.06 216 VAL A CA 1
ATOM 1640 C C . VAL A 1 216 ? -14.265 1.468 10.496 1.00 93.06 216 VAL A C 1
ATOM 1642 O O . VAL A 1 216 ? -15.145 1.594 9.649 1.00 93.06 216 VAL A O 1
ATOM 1645 N N . LYS A 1 217 ? -14.564 1.371 11.798 1.00 90.81 217 LYS A N 1
ATOM 1646 C CA . LYS A 1 217 ? -15.947 1.357 12.311 1.00 90.81 217 LYS A CA 1
ATOM 1647 C C . LYS A 1 217 ? -16.676 2.677 12.082 1.00 90.81 217 LYS A C 1
ATOM 1649 O O . LYS A 1 217 ? -17.855 2.663 11.730 1.00 90.81 217 LYS A O 1
ATOM 1654 N N . GLN A 1 218 ? -15.984 3.805 12.252 1.00 87.88 218 GLN A N 1
ATOM 1655 C CA . GLN A 1 218 ? -16.535 5.121 11.925 1.00 87.88 218 GLN A CA 1
ATOM 1656 C C . GLN A 1 218 ? -16.951 5.193 10.454 1.00 87.88 218 GLN A C 1
ATOM 1658 O O . GLN A 1 218 ? -17.993 5.774 10.153 1.00 87.88 218 GLN A O 1
ATOM 1663 N N . GLN A 1 219 ? -16.208 4.528 9.556 1.00 85.94 219 GLN A N 1
ATOM 1664 C CA . GLN A 1 219 ? -16.579 4.513 8.144 1.00 85.94 219 GLN A CA 1
ATOM 1665 C C . GLN A 1 219 ? -17.922 3.854 7.879 1.00 85.94 219 GLN A C 1
ATOM 1667 O O . GLN A 1 219 ? -18.735 4.376 7.116 1.00 85.94 219 GLN A O 1
ATOM 1672 N N . SER A 1 220 ? -18.152 2.722 8.537 1.00 83.75 220 SER A N 1
ATOM 1673 C CA . SER A 1 220 ? -19.387 1.961 8.403 1.00 83.75 220 SER A CA 1
ATOM 1674 C C . SER A 1 220 ? -20.582 2.675 9.040 1.00 83.75 220 SER A C 1
ATOM 1676 O O . SER A 1 220 ? -21.685 2.600 8.507 1.00 83.75 220 SER A O 1
ATOM 1678 N N . ALA A 1 221 ? -20.376 3.384 10.155 1.00 81.50 221 ALA A N 1
ATOM 1679 C CA . ALA A 1 221 ? -21.446 4.080 10.873 1.00 81.50 221 ALA A CA 1
ATOM 1680 C C . ALA A 1 221 ? -21.931 5.352 10.150 1.00 81.50 221 ALA A C 1
ATOM 1682 O O . ALA A 1 221 ? -23.127 5.636 10.121 1.00 81.50 221 ALA A O 1
ATOM 1683 N N . GLU A 1 222 ? -21.021 6.114 9.537 1.00 71.50 222 GLU A N 1
ATOM 1684 C CA . GLU A 1 222 ? -21.359 7.372 8.855 1.00 71.50 222 GLU A CA 1
ATOM 1685 C C . GLU A 1 222 ? -22.096 7.182 7.522 1.00 71.50 222 GLU A C 1
ATOM 1687 O O . GLU A 1 222 ? -22.755 8.113 7.069 1.00 71.50 222 GLU A O 1
ATOM 1692 N N . LEU A 1 223 ? -22.074 5.988 6.914 1.00 67.19 223 LEU A N 1
ATOM 1693 C CA . LEU A 1 223 ? -22.888 5.697 5.721 1.00 67.19 223 LEU A CA 1
ATOM 1694 C C . LEU A 1 223 ? -24.394 5.909 5.958 1.00 67.19 223 LEU A C 1
ATOM 1696 O O . LEU A 1 223 ? -25.141 6.106 5.003 1.00 67.19 223 LEU A O 1
ATOM 1700 N N . VAL A 1 224 ? -24.829 5.909 7.220 1.00 70.81 224 VAL A N 1
ATOM 1701 C CA . VAL A 1 224 ? -26.222 6.142 7.621 1.00 70.81 224 VAL A CA 1
ATOM 1702 C C . VAL A 1 224 ? -26.539 7.641 7.771 1.00 70.81 224 VAL A C 1
ATOM 1704 O O . VAL A 1 224 ? -27.691 8.038 7.621 1.00 70.81 224 VAL A O 1
ATOM 1707 N N . ASN A 1 225 ? -25.531 8.498 7.983 1.00 70.25 225 ASN A N 1
ATOM 1708 C CA . ASN A 1 225 ? -25.696 9.930 8.248 1.00 70.25 225 ASN A CA 1
ATOM 1709 C C . ASN A 1 225 ? -24.962 10.761 7.182 1.00 70.25 225 ASN A C 1
ATOM 1711 O O . ASN A 1 225 ? -23.794 11.105 7.334 1.00 70.25 225 ASN A O 1
ATOM 1715 N N . ALA A 1 226 ? -25.661 11.100 6.094 1.00 58.16 226 ALA A N 1
ATOM 1716 C CA . ALA A 1 226 ? -25.123 11.694 4.860 1.00 58.16 226 ALA A CA 1
ATOM 1717 C C . ALA A 1 226 ? -24.534 13.126 4.964 1.00 58.16 226 ALA A C 1
ATOM 1719 O O . ALA A 1 226 ? -24.334 13.794 3.941 1.00 58.16 226 ALA A O 1
ATOM 1720 N N . GLU A 1 227 ? -24.233 13.630 6.162 1.00 69.62 227 GLU A N 1
ATOM 1721 C CA . GLU A 1 227 ? -23.518 14.897 6.290 1.00 69.62 227 GLU A CA 1
ATOM 1722 C C . GLU A 1 227 ? -22.047 14.706 5.909 1.00 69.62 227 GLU A C 1
ATOM 1724 O O . GLU A 1 227 ? -21.321 13.913 6.499 1.00 69.62 227 GLU A O 1
ATOM 1729 N N . LYS A 1 228 ? -21.616 15.449 4.883 1.00 62.81 228 LYS A N 1
ATOM 1730 C CA . LYS A 1 228 ? -20.332 15.354 4.163 1.00 62.81 228 LYS A CA 1
ATOM 1731 C C . LYS A 1 228 ? -19.093 15.714 5.004 1.00 62.81 228 LYS A C 1
ATOM 1733 O O . LYS A 1 228 ? -18.235 16.476 4.546 1.00 62.81 228 LYS A O 1
ATOM 1738 N N . LYS A 1 229 ? -18.953 15.201 6.225 1.00 68.88 229 LYS A N 1
ATOM 1739 C CA . LYS A 1 229 ? -17.681 15.276 6.945 1.00 68.88 229 LYS A CA 1
ATOM 1740 C C . LYS A 1 229 ? -16.667 14.413 6.198 1.00 68.88 229 LYS A C 1
ATOM 1742 O O . LYS A 1 229 ? -16.978 13.342 5.683 1.00 68.88 229 LYS A O 1
ATOM 1747 N N . LYS A 1 230 ? -15.452 14.943 6.038 1.00 77.38 230 LYS A N 1
ATOM 1748 C CA . LYS A 1 230 ? -14.351 14.242 5.368 1.00 77.38 230 LYS A CA 1
ATOM 1749 C C . LYS A 1 230 ? -13.967 13.042 6.225 1.00 77.38 230 LYS A C 1
ATOM 1751 O O . LYS A 1 230 ? -13.138 13.162 7.119 1.00 77.38 230 LYS A O 1
ATOM 1756 N N . GLN A 1 231 ? -14.587 11.910 5.935 1.00 80.25 231 GLN A N 1
ATOM 1757 C CA . GLN A 1 231 ? -14.355 10.666 6.636 1.00 80.25 231 GLN A CA 1
ATOM 1758 C C . GLN A 1 231 ? -12.876 10.283 6.608 1.00 80.25 231 GLN A C 1
ATOM 1760 O O . GLN A 1 231 ? -12.218 10.289 5.557 1.00 80.25 231 GLN A O 1
ATOM 1765 N N . MET A 1 232 ? -12.356 9.959 7.786 1.00 87.31 232 MET A N 1
ATOM 1766 C CA . MET A 1 232 ? -10.949 9.650 7.967 1.00 87.31 232 MET A CA 1
ATOM 1767 C C . MET A 1 232 ? -10.680 8.195 7.610 1.00 87.31 232 MET A C 1
ATOM 1769 O O . MET A 1 232 ? -11.352 7.271 8.065 1.00 87.31 232 MET A O 1
ATOM 1773 N N . LYS A 1 233 ? -9.686 7.999 6.746 1.00 93.38 233 LYS A N 1
ATOM 1774 C CA . LYS A 1 233 ? -9.326 6.685 6.224 1.00 93.38 233 LYS A CA 1
ATOM 1775 C C . LYS A 1 233 ? -8.028 6.195 6.849 1.00 93.38 233 LYS A C 1
ATOM 1777 O O . LYS A 1 233 ? -7.084 6.987 6.853 1.00 93.38 233 LYS A O 1
ATOM 1782 N N . PRO A 1 234 ? -7.927 4.928 7.306 1.00 95.56 234 PRO A N 1
ATOM 1783 C CA . PRO A 1 234 ? -6.666 4.366 7.785 1.00 95.56 234 PRO A CA 1
ATOM 1784 C C . PRO A 1 234 ? -5.493 4.670 6.848 1.00 95.56 234 PRO A C 1
ATOM 1786 O O . PRO A 1 234 ? -4.451 5.147 7.290 1.00 95.56 234 PRO A O 1
ATOM 1789 N N . SER A 1 235 ? -5.700 4.556 5.531 1.00 96.19 235 SER A N 1
ATOM 1790 C CA . SER A 1 235 ? -4.660 4.817 4.533 1.00 96.19 235 SER A CA 1
ATOM 1791 C C . SER A 1 235 ? -4.157 6.270 4.485 1.00 96.19 235 SER A C 1
ATOM 1793 O O . SER A 1 235 ? -3.114 6.547 3.895 1.00 96.19 235 SER A O 1
ATOM 1795 N N . LYS A 1 236 ? -4.907 7.221 5.050 1.00 94.06 236 LYS A N 1
ATOM 1796 C CA . LYS A 1 236 ? -4.552 8.647 5.133 1.00 94.06 236 LYS A CA 1
ATOM 1797 C C . LYS A 1 236 ? -3.910 9.017 6.469 1.00 94.06 236 LYS A C 1
ATOM 1799 O O . LYS A 1 236 ? -3.228 10.034 6.533 1.00 94.06 236 LYS A O 1
ATOM 1804 N N . VAL A 1 237 ? -4.148 8.213 7.503 1.00 92.31 237 VAL A N 1
ATOM 1805 C CA . VAL A 1 237 ? -3.708 8.452 8.883 1.00 92.31 237 VAL A CA 1
ATOM 1806 C C . VAL A 1 237 ? -2.378 7.765 9.151 1.00 92.31 237 VAL A C 1
ATOM 1808 O O . VAL A 1 237 ? -1.442 8.396 9.631 1.00 92.31 237 VAL A O 1
ATOM 1811 N N . PHE A 1 238 ? -2.281 6.490 8.798 1.00 95.25 238 PHE A N 1
ATOM 1812 C CA . PHE A 1 238 ? -1.166 5.642 9.191 1.00 95.25 238 PHE A CA 1
ATOM 1813 C C . PHE A 1 238 ? -0.022 5.648 8.177 1.0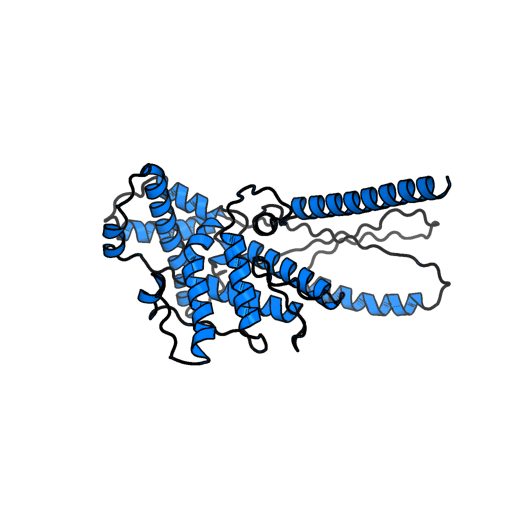0 95.25 238 PHE A C 1
ATOM 1815 O O . PHE A 1 238 ? -0.216 5.956 6.992 1.00 95.25 238 PHE A O 1
ATOM 1822 N N . GLY A 1 239 ? 1.167 5.298 8.668 1.00 94.25 239 GLY A N 1
ATOM 1823 C CA . GLY A 1 239 ? 2.367 5.065 7.875 1.00 94.25 239 GLY A CA 1
ATOM 1824 C C . GLY A 1 239 ? 2.718 3.580 7.747 1.00 94.25 239 GLY A C 1
ATOM 1825 O O . GLY A 1 239 ? 1.849 2.702 7.777 1.00 94.25 239 GLY A O 1
ATOM 1826 N N . ARG A 1 240 ? 4.009 3.316 7.547 1.00 94.44 240 ARG A N 1
ATOM 1827 C CA . ARG A 1 240 ? 4.570 1.998 7.247 1.00 94.44 240 ARG A CA 1
ATOM 1828 C C . ARG A 1 240 ? 4.391 1.013 8.399 1.00 94.44 240 ARG A C 1
ATOM 1830 O O . ARG A 1 240 ? 3.873 -0.079 8.187 1.00 94.44 240 ARG A O 1
ATOM 1837 N N . ARG A 1 241 ? 4.802 1.382 9.612 1.00 93.19 241 ARG A N 1
ATOM 1838 C CA . ARG A 1 241 ? 4.820 0.490 10.783 1.00 93.19 241 ARG A CA 1
ATOM 1839 C C . ARG A 1 241 ? 3.423 0.008 11.132 1.00 93.19 241 ARG A C 1
ATOM 1841 O O . ARG A 1 241 ? 3.206 -1.181 11.340 1.00 93.19 241 ARG A O 1
ATOM 1848 N N . SER A 1 242 ? 2.452 0.913 11.119 1.00 95.31 242 SER A N 1
ATOM 1849 C CA . SER A 1 242 ? 1.063 0.535 11.362 1.00 95.31 242 SER A CA 1
ATOM 1850 C C . SER A 1 242 ? 0.484 -0.335 10.252 1.00 95.31 242 SER A C 1
ATOM 1852 O O . SER A 1 242 ? -0.292 -1.247 10.536 1.00 95.31 242 SER A O 1
ATOM 1854 N N . LEU A 1 243 ? 0.883 -0.107 8.995 1.00 96.00 243 LEU A N 1
ATOM 1855 C CA . LEU A 1 243 ? 0.500 -1.012 7.919 1.00 96.00 243 LEU A CA 1
ATOM 1856 C C . LEU A 1 243 ? 1.107 -2.400 8.116 1.00 96.00 243 LEU A C 1
ATOM 1858 O O . LEU A 1 243 ? 0.398 -3.364 7.877 1.00 96.00 243 LEU A O 1
ATOM 1862 N N . ALA A 1 244 ? 2.350 -2.526 8.591 1.00 94.62 244 ALA A N 1
ATOM 1863 C CA . ALA A 1 244 ? 2.979 -3.826 8.852 1.00 94.62 244 ALA A CA 1
ATOM 1864 C C . ALA A 1 244 ? 2.164 -4.688 9.832 1.00 94.62 244 ALA A C 1
ATOM 1866 O O . ALA A 1 244 ? 2.060 -5.897 9.642 1.00 94.62 244 ALA A O 1
ATOM 1867 N N . VAL A 1 245 ? 1.497 -4.060 10.806 1.00 94.25 245 VAL A N 1
ATOM 1868 C CA . VAL A 1 245 ? 0.561 -4.733 11.722 1.00 94.25 245 VAL A CA 1
ATOM 1869 C C . VAL A 1 245 ? -0.724 -5.178 11.011 1.00 94.25 245 VAL A C 1
ATOM 1871 O O . VAL A 1 245 ? -1.219 -6.280 11.241 1.00 94.25 245 VAL A O 1
ATOM 1874 N N . ALA A 1 246 ? -1.289 -4.332 10.147 1.00 95.81 246 ALA A N 1
ATOM 1875 C CA . ALA A 1 246 ? -2.561 -4.599 9.470 1.00 95.81 246 ALA A CA 1
ATOM 1876 C C . ALA A 1 246 ? -2.428 -5.533 8.252 1.00 95.81 246 ALA A C 1
ATOM 1878 O O . ALA A 1 246 ? -3.377 -6.222 7.870 1.00 95.81 246 ALA A O 1
ATOM 1879 N N . TYR A 1 247 ? -1.261 -5.536 7.608 1.00 96.19 247 TYR A N 1
ATOM 1880 C CA . TYR A 1 247 ? -1.046 -6.145 6.301 1.00 96.19 247 TYR A CA 1
ATOM 1881 C C . TYR A 1 247 ? -1.283 -7.658 6.249 1.00 96.19 247 TYR A C 1
ATOM 1883 O O . TYR A 1 247 ? -1.868 -8.107 5.263 1.00 96.19 247 TYR A O 1
ATOM 1891 N N . PRO A 1 248 ? -0.927 -8.458 7.275 1.00 94.88 248 PRO A N 1
ATOM 1892 C CA . PRO A 1 248 ? -1.245 -9.885 7.289 1.00 94.88 248 PRO A CA 1
ATOM 1893 C C . PRO A 1 248 ? -2.743 -10.169 7.107 1.00 94.88 248 PRO A C 1
ATOM 1895 O O . PRO A 1 248 ? -3.111 -11.040 6.322 1.00 94.88 248 PRO A O 1
ATOM 1898 N N . PHE A 1 249 ? -3.611 -9.379 7.748 1.00 94.88 249 PHE A N 1
ATOM 1899 C CA . PHE A 1 249 ? -5.068 -9.506 7.625 1.00 94.88 249 PHE A CA 1
ATOM 1900 C C . PHE A 1 249 ? -5.560 -9.086 6.234 1.00 94.88 249 PHE A C 1
ATOM 1902 O O . PHE A 1 249 ? -6.434 -9.725 5.653 1.00 94.88 249 PHE A O 1
ATOM 1909 N N . ILE A 1 250 ? -4.970 -8.030 5.670 1.00 95.94 250 ILE A N 1
ATOM 1910 C CA . ILE A 1 250 ? -5.277 -7.550 4.315 1.00 95.94 250 ILE A CA 1
ATOM 1911 C C . ILE A 1 250 ? -4.889 -8.602 3.265 1.00 95.94 250 ILE A C 1
ATOM 1913 O O . ILE A 1 250 ? -5.687 -8.928 2.386 1.00 95.94 250 ILE A O 1
ATOM 1917 N N . ARG A 1 251 ? -3.679 -9.160 3.372 1.00 94.81 251 ARG A N 1
ATOM 1918 C CA . ARG A 1 251 ? -3.161 -10.196 2.471 1.00 94.81 251 ARG A CA 1
ATOM 1919 C C . ARG A 1 251 ? -4.020 -11.454 2.517 1.00 94.81 251 ARG A C 1
ATOM 1921 O O . ARG A 1 251 ? -4.295 -12.040 1.474 1.00 94.81 251 ARG A O 1
ATOM 1928 N N . GLU A 1 252 ? -4.476 -11.837 3.705 1.00 92.94 252 GLU A N 1
ATOM 1929 C CA . GLU A 1 252 ? -5.355 -12.990 3.878 1.00 92.94 252 GLU A CA 1
ATOM 1930 C C . GLU A 1 252 ? -6.711 -12.794 3.177 1.00 92.94 252 GLU A C 1
ATOM 1932 O O . GLU A 1 252 ? -7.184 -13.702 2.492 1.00 92.94 252 GLU A O 1
ATOM 1937 N N . ARG A 1 253 ? -7.297 -11.588 3.235 1.00 94.06 253 ARG A N 1
ATOM 1938 C CA . ARG A 1 253 ? -8.528 -11.265 2.486 1.00 94.06 253 ARG A CA 1
ATOM 1939 C C . ARG A 1 253 ? -8.356 -11.417 0.974 1.00 94.06 253 ARG A C 1
ATOM 1941 O O . ARG A 1 253 ? -9.257 -11.934 0.313 1.00 94.06 253 ARG A O 1
ATOM 1948 N N . PHE A 1 254 ? -7.215 -10.991 0.428 1.00 94.88 254 PHE A N 1
ATOM 1949 C CA . PHE A 1 254 ? -6.923 -11.157 -0.999 1.00 94.88 254 PHE A CA 1
ATOM 1950 C C . PHE A 1 254 ? -6.711 -12.616 -1.385 1.00 94.88 254 PHE A C 1
ATOM 1952 O O . PHE A 1 254 ? -7.265 -13.069 -2.383 1.00 94.88 254 PHE A O 1
ATOM 1959 N N . ARG A 1 255 ? -5.963 -13.368 -0.568 1.00 93.31 255 ARG A N 1
ATOM 1960 C CA . ARG A 1 255 ? -5.708 -14.793 -0.801 1.00 93.31 255 ARG A CA 1
ATOM 1961 C C . ARG A 1 255 ? -7.013 -15.584 -0.912 1.00 93.31 255 ARG A C 1
ATOM 1963 O O . ARG A 1 255 ? -7.154 -16.406 -1.811 1.00 93.31 255 ARG A O 1
ATOM 1970 N N . ARG A 1 256 ? -7.988 -15.300 -0.044 1.00 90.75 256 ARG A N 1
ATOM 1971 C CA . ARG A 1 256 ? -9.301 -15.966 -0.067 1.00 90.75 256 ARG A CA 1
ATOM 1972 C C . ARG A 1 256 ? -10.142 -15.634 -1.281 1.00 90.75 256 ARG A C 1
ATOM 1974 O O . ARG A 1 256 ? -10.833 -16.512 -1.777 1.00 90.75 256 ARG A O 1
ATOM 1981 N N . GLY A 1 257 ? -10.073 -14.396 -1.765 1.00 92.06 257 GLY A N 1
ATOM 1982 C CA . GLY A 1 257 ? -10.785 -14.014 -2.983 1.00 92.06 257 GLY A CA 1
ATOM 1983 C C . GLY A 1 257 ? -10.287 -14.746 -4.226 1.00 92.06 257 GLY A C 1
ATOM 1984 O O . GLY A 1 257 ? -11.022 -14.838 -5.198 1.00 92.06 257 GLY A O 1
ATOM 1985 N N . VAL A 1 258 ? -9.067 -15.292 -4.188 1.00 90.94 258 VAL A N 1
ATOM 1986 C CA . VAL A 1 258 ? -8.544 -16.161 -5.248 1.00 90.94 258 VAL A CA 1
ATOM 1987 C C . VAL A 1 258 ? -8.870 -17.632 -4.982 1.00 90.94 258 VAL A C 1
ATOM 1989 O O . VAL A 1 258 ? -9.319 -18.326 -5.885 1.00 90.94 258 VAL A O 1
ATOM 1992 N N . ALA A 1 259 ? -8.691 -18.104 -3.744 1.00 84.56 259 ALA A N 1
ATOM 1993 C CA . ALA A 1 259 ? -8.942 -19.503 -3.382 1.00 84.56 259 ALA A CA 1
ATOM 1994 C C . ALA A 1 259 ? -10.428 -19.903 -3.450 1.00 84.56 259 ALA A C 1
ATOM 1996 O O . ALA A 1 259 ? -10.737 -21.071 -3.641 1.00 84.56 259 ALA A O 1
ATOM 1997 N N . GLY A 1 260 ? -11.352 -18.949 -3.307 1.00 70.56 260 GLY A N 1
ATOM 1998 C CA . GLY A 1 260 ? -12.790 -19.203 -3.419 1.00 70.56 260 GLY A CA 1
ATOM 1999 C C . GLY A 1 260 ? -13.284 -19.485 -4.843 1.00 70.56 260 GLY A C 1
ATOM 2000 O O . GLY A 1 260 ? -14.445 -19.853 -4.997 1.00 70.56 260 GLY A O 1
ATOM 2001 N N . SER A 1 261 ? -12.435 -19.306 -5.862 1.00 60.75 261 SER A N 1
ATOM 2002 C CA . SER A 1 261 ? -12.796 -19.519 -7.270 1.00 60.75 261 SER A CA 1
ATOM 2003 C C . SER A 1 261 ? -12.756 -20.995 -7.661 1.00 60.75 261 SER A C 1
ATOM 2005 O O . SER A 1 261 ? -13.643 -21.455 -8.371 1.00 60.75 261 SER A O 1
ATOM 2007 N N . ASP A 1 262 ? -11.768 -21.753 -7.177 1.00 52.62 262 ASP A N 1
ATOM 2008 C CA . ASP A 1 262 ? -11.475 -23.084 -7.702 1.00 52.62 262 ASP A CA 1
ATOM 2009 C C . ASP A 1 262 ? -10.922 -24.005 -6.596 1.00 52.62 262 ASP A C 1
ATOM 2011 O O . ASP A 1 262 ? -9.805 -23.829 -6.120 1.00 52.62 262 ASP A O 1
ATOM 2015 N N . ASP A 1 263 ? -11.699 -25.035 -6.252 1.00 50.75 263 ASP A N 1
ATOM 2016 C CA . ASP A 1 263 ? -11.233 -26.314 -5.694 1.00 50.75 263 ASP A CA 1
ATOM 2017 C C . ASP A 1 263 ? -10.927 -26.410 -4.173 1.00 50.75 263 ASP A C 1
ATOM 2019 O O . ASP A 1 263 ? -9.950 -25.901 -3.625 1.00 50.75 263 ASP A O 1
ATOM 2023 N N . ALA A 1 264 ? -11.768 -27.172 -3.467 1.00 52.38 264 ALA A N 1
ATOM 2024 C CA . ALA A 1 264 ? -11.799 -27.328 -2.010 1.00 52.38 264 ALA A CA 1
ATOM 2025 C C . ALA A 1 264 ? -10.769 -28.335 -1.436 1.00 52.38 264 ALA A C 1
ATOM 2027 O O . ALA A 1 264 ? -10.985 -28.868 -0.345 1.00 52.38 264 ALA A O 1
ATOM 2028 N N . THR A 1 265 ? -9.663 -28.636 -2.132 1.00 50.62 265 THR A N 1
ATOM 2029 C CA . THR A 1 265 ? -9.009 -29.952 -1.944 1.00 50.62 265 THR A CA 1
ATOM 2030 C C . THR A 1 265 ? -7.511 -29.969 -1.590 1.00 50.62 265 THR A C 1
ATOM 2032 O O . THR A 1 265 ? -6.910 -31.042 -1.583 1.00 50.62 265 THR A O 1
ATOM 2035 N N . SER A 1 266 ? -6.866 -28.858 -1.204 1.00 52.19 266 SER A N 1
ATOM 2036 C CA . SER A 1 266 ? -5.438 -28.896 -0.807 1.00 52.19 266 SER A CA 1
ATOM 2037 C C . SER A 1 266 ? -5.196 -28.652 0.690 1.00 52.19 266 SER A C 1
ATOM 2039 O O . SER A 1 266 ? -5.319 -27.533 1.187 1.00 52.19 266 SER A O 1
ATOM 2041 N N . GLY A 1 267 ? -4.785 -29.705 1.409 1.00 53.47 267 GLY A N 1
ATOM 2042 C CA . GLY A 1 267 ? -4.424 -29.702 2.835 1.00 53.47 267 GLY A CA 1
ATOM 2043 C C . GLY A 1 267 ? -3.097 -29.002 3.156 1.00 53.47 267 GLY A C 1
ATOM 2044 O O . GLY A 1 267 ? -2.152 -29.632 3.631 1.00 53.47 267 GLY A O 1
ATOM 2045 N N . GLN A 1 268 ? -3.011 -27.698 2.896 1.00 53.22 268 GLN A N 1
ATOM 2046 C CA . GLN A 1 268 ? -1.818 -26.898 3.169 1.00 53.22 268 GLN A CA 1
ATOM 2047 C C . GLN A 1 268 ? -1.762 -26.452 4.645 1.00 53.22 268 GLN A C 1
ATOM 2049 O O . GLN A 1 268 ? -2.783 -26.164 5.268 1.00 53.22 268 GLN A O 1
ATOM 2054 N N . LYS A 1 269 ? -0.550 -26.450 5.223 1.00 52.75 269 LYS A N 1
ATOM 2055 C CA . LYS A 1 269 ? -0.280 -26.112 6.633 1.00 52.75 269 LYS A CA 1
ATOM 2056 C C . LYS A 1 269 ? -0.886 -24.758 6.996 1.00 52.75 269 LYS A C 1
ATOM 2058 O O . LYS A 1 269 ? -0.519 -23.744 6.403 1.00 52.75 269 LYS A O 1
ATOM 2063 N N . ARG A 1 270 ? -1.764 -24.767 8.000 1.00 54.06 270 ARG A N 1
ATOM 2064 C CA . ARG A 1 270 ? -2.541 -23.593 8.377 1.00 54.06 270 ARG A CA 1
ATOM 2065 C C . ARG A 1 270 ? -1.669 -22.500 8.981 1.00 54.06 270 ARG A C 1
ATOM 2067 O O . ARG A 1 270 ? -0.963 -22.740 9.962 1.00 54.06 270 ARG A O 1
ATOM 2074 N N . SER A 1 271 ? -1.705 -21.305 8.396 1.00 59.47 271 SER A N 1
ATOM 2075 C CA . SER A 1 271 ? -1.103 -20.114 9.008 1.00 59.47 271 SER A CA 1
ATOM 2076 C C . SER A 1 271 ? -1.858 -19.779 10.304 1.00 59.47 271 SER A C 1
ATOM 2078 O O . SER A 1 271 ? -3.076 -19.946 10.330 1.00 59.47 271 SER A O 1
ATOM 2080 N N . PRO A 1 272 ? -1.210 -19.260 11.366 1.00 57.34 272 PRO A N 1
ATOM 2081 C CA . PRO A 1 272 ? -1.894 -18.837 12.595 1.00 57.34 272 PRO A CA 1
ATOM 2082 C C . PRO A 1 272 ? -3.066 -17.861 12.371 1.00 57.34 272 PRO A C 1
ATOM 2084 O O . PRO A 1 272 ? -3.969 -17.781 13.197 1.00 57.34 272 PRO A O 1
ATOM 2087 N N . VAL A 1 273 ? -3.078 -17.146 11.240 1.00 60.66 273 VAL A N 1
ATOM 2088 C CA . VAL A 1 273 ? -4.158 -16.221 10.847 1.00 60.66 273 VAL A CA 1
ATOM 2089 C C . VAL A 1 273 ? -5.390 -16.954 10.284 1.00 60.66 273 VAL A C 1
ATOM 2091 O O . VAL A 1 273 ? -6.490 -16.409 10.302 1.00 60.66 273 VAL A O 1
ATOM 2094 N N . GLU A 1 274 ? -5.257 -18.201 9.824 1.00 62.84 274 GLU A N 1
ATOM 2095 C CA . GLU A 1 274 ? -6.372 -18.977 9.258 1.00 62.84 274 GLU A CA 1
ATOM 2096 C C . GLU A 1 274 ? -7.378 -19.450 10.311 1.00 62.84 274 GLU A C 1
ATOM 2098 O O . GLU A 1 274 ? -8.535 -19.687 9.985 1.00 62.84 274 GLU A O 1
ATOM 2103 N N . SER A 1 275 ? -6.992 -19.542 11.584 1.00 61.66 275 SER A N 1
ATOM 2104 C CA . SER A 1 275 ? -7.940 -19.872 12.659 1.00 61.66 275 SER A CA 1
ATOM 2105 C C . SER A 1 275 ? -8.912 -18.726 12.961 1.00 61.66 275 SER A C 1
ATOM 2107 O O . SER A 1 275 ? -9.964 -18.951 13.544 1.00 61.66 275 SER A O 1
ATOM 2109 N N . LEU A 1 276 ? -8.574 -17.501 12.546 1.00 63.06 276 LEU A N 1
ATOM 2110 C CA . LEU A 1 276 ? -9.399 -16.296 12.692 1.00 63.06 276 LEU A CA 1
ATOM 2111 C C . LEU A 1 276 ? -10.191 -16.002 11.403 1.00 63.06 276 LEU A C 1
ATOM 2113 O O . LEU A 1 276 ? -10.531 -14.856 11.109 1.00 63.06 276 LEU A O 1
ATOM 2117 N N . SER A 1 277 ? -10.393 -17.032 10.573 1.00 58.09 277 SER A N 1
ATOM 2118 C CA . SER A 1 277 ? -10.793 -16.877 9.180 1.00 58.09 277 SER A CA 1
ATOM 2119 C C . SER A 1 277 ? -12.241 -16.474 8.967 1.00 58.09 277 SER A C 1
ATOM 2121 O O . SER A 1 277 ? -12.501 -15.688 8.062 1.00 58.09 277 SER A O 1
ATOM 2123 N N . ASP A 1 278 ? -13.184 -16.918 9.780 1.00 73.06 278 ASP A N 1
ATOM 2124 C CA . ASP A 1 278 ? -14.592 -16.738 9.408 1.00 73.06 278 ASP A CA 1
ATOM 2125 C C . ASP A 1 278 ? -15.061 -15.269 9.404 1.00 73.06 278 ASP A C 1
ATOM 2127 O O . ASP A 1 278 ? -16.012 -14.930 8.703 1.00 73.06 278 ASP A O 1
ATOM 2131 N N . ASP A 1 279 ? -14.335 -14.361 10.064 1.00 79.56 279 ASP A N 1
ATOM 2132 C CA . ASP A 1 279 ? -14.766 -12.967 10.242 1.00 79.56 279 ASP A CA 1
ATOM 2133 C C . ASP A 1 279 ? -14.280 -11.982 9.159 1.00 79.56 279 ASP A C 1
ATOM 2135 O O . ASP A 1 279 ? -14.693 -10.818 9.147 1.00 79.56 279 ASP A O 1
ATOM 2139 N N . LEU A 1 280 ? -13.386 -12.393 8.249 1.00 86.00 280 LEU A N 1
ATOM 2140 C CA . LEU A 1 280 ? -12.812 -11.490 7.239 1.00 86.00 280 LEU A CA 1
ATOM 2141 C C . LEU A 1 280 ? -13.362 -11.776 5.833 1.00 86.00 280 LEU A C 1
ATOM 2143 O O . LEU A 1 280 ? -13.012 -12.804 5.244 1.00 86.00 280 LEU A O 1
ATOM 2147 N N . PRO A 1 281 ? -14.146 -10.852 5.237 1.00 91.00 281 PRO A N 1
ATOM 2148 C CA . PRO A 1 281 ? -14.725 -11.069 3.918 1.00 91.00 281 PRO A CA 1
ATOM 2149 C C . PRO A 1 281 ? -13.637 -11.102 2.842 1.00 91.00 281 PRO A C 1
ATOM 2151 O O . PRO A 1 281 ? -12.758 -10.227 2.797 1.00 91.00 281 PRO A O 1
ATOM 2154 N N . ALA A 1 282 ? -13.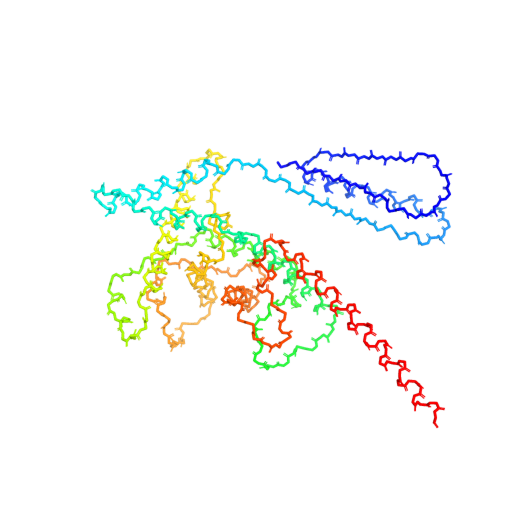731 -12.108 1.971 1.00 93.56 282 ALA A N 1
ATOM 2155 C CA . ALA A 1 282 ? -12.860 -12.290 0.818 1.00 93.56 282 ALA A CA 1
ATOM 2156 C C . ALA A 1 282 ? -12.923 -11.083 -0.132 1.00 93.56 282 ALA A C 1
ATOM 2158 O O . ALA A 1 282 ? -13.932 -10.378 -0.207 1.00 93.56 282 ALA A O 1
ATOM 2159 N N . VAL A 1 283 ? -11.824 -10.829 -0.844 1.00 95.62 283 VAL A N 1
ATOM 2160 C CA . VAL A 1 283 ? -11.738 -9.750 -1.835 1.00 95.62 283 VAL A CA 1
ATOM 2161 C C . VAL A 1 283 ? -11.293 -10.324 -3.168 1.00 95.62 283 VAL A C 1
ATOM 2163 O O . VAL A 1 283 ? -10.124 -10.669 -3.342 1.00 95.62 283 VAL A O 1
ATOM 2166 N N . GLU A 1 284 ? -12.239 -10.402 -4.096 1.00 95.56 284 GLU A N 1
ATOM 2167 C CA . GLU A 1 284 ? -12.026 -10.907 -5.449 1.00 95.56 284 GLU A CA 1
ATOM 2168 C C . GLU A 1 284 ? -11.112 -9.986 -6.279 1.00 95.56 284 GLU A C 1
ATOM 2170 O O . GLU A 1 284 ? -11.076 -8.764 -6.056 1.00 95.56 284 GLU A O 1
ATOM 2175 N N . PRO A 1 285 ? -10.359 -10.550 -7.244 1.00 95.00 285 PRO A N 1
ATOM 2176 C CA . PRO A 1 285 ? -9.598 -9.756 -8.197 1.00 95.00 285 PRO A CA 1
ATOM 2177 C C . PRO A 1 285 ? -10.529 -8.839 -9.014 1.00 95.00 285 PRO A C 1
ATOM 2179 O O . PRO A 1 285 ? -11.649 -9.226 -9.350 1.00 95.00 285 PRO A O 1
ATOM 2182 N N . PRO A 1 286 ? -10.095 -7.618 -9.380 1.00 94.81 286 PRO A N 1
ATOM 2183 C CA . PRO A 1 286 ? -10.894 -6.748 -10.238 1.00 94.81 286 PRO A CA 1
ATOM 2184 C C . PRO A 1 286 ? -11.193 -7.390 -11.599 1.00 94.81 286 PRO A C 1
ATOM 2186 O O . PRO A 1 286 ? -10.333 -8.051 -12.181 1.00 94.81 286 PRO A O 1
ATOM 2189 N N . ASN A 1 287 ? -12.376 -7.109 -12.151 1.00 93.00 287 ASN A N 1
ATOM 2190 C CA . ASN A 1 287 ? -12.795 -7.623 -13.458 1.00 93.00 287 ASN A CA 1
ATOM 2191 C C . ASN A 1 287 ? -11.729 -7.398 -14.544 1.00 93.00 287 ASN A C 1
ATOM 2193 O O . ASN A 1 287 ? -11.314 -6.264 -14.802 1.00 93.00 287 ASN A O 1
ATOM 2197 N N . GLY A 1 288 ? -11.340 -8.489 -15.208 1.00 91.00 288 GLY A N 1
ATOM 2198 C CA . GLY A 1 288 ? -10.345 -8.492 -16.281 1.00 91.00 288 GLY A CA 1
ATOM 2199 C C . GLY A 1 288 ? -8.887 -8.549 -15.815 1.00 91.00 288 GLY A C 1
ATOM 2200 O O . GLY A 1 288 ? -7.991 -8.461 -16.652 1.00 91.00 288 GLY A O 1
ATOM 2201 N N . ILE A 1 289 ? -8.632 -8.706 -14.514 1.00 93.12 289 ILE A N 1
ATOM 2202 C CA . ILE A 1 289 ? -7.296 -8.964 -13.973 1.00 93.12 289 ILE A CA 1
ATOM 2203 C C . ILE A 1 289 ? -7.189 -10.440 -13.607 1.00 93.12 289 ILE A C 1
ATOM 2205 O O . ILE A 1 289 ? -7.967 -10.943 -12.803 1.00 93.12 289 ILE A O 1
ATOM 2209 N N . HIS A 1 290 ? -6.206 -11.129 -14.185 1.00 92.56 290 HIS A N 1
ATOM 2210 C CA . HIS A 1 290 ? -5.908 -12.515 -13.833 1.00 92.56 290 HIS A CA 1
ATOM 2211 C C . HIS A 1 290 ? -5.461 -12.635 -12.372 1.00 92.56 290 HIS A C 1
ATOM 2213 O O . HIS A 1 290 ? -4.699 -11.797 -11.878 1.00 92.56 290 HIS A O 1
ATOM 2219 N N . SER A 1 291 ? -5.888 -13.713 -11.713 1.00 92.31 291 SER A N 1
ATOM 2220 C CA . SER A 1 291 ? -5.564 -14.010 -10.316 1.00 92.31 291 SER A CA 1
ATOM 2221 C C . SER A 1 291 ? -4.061 -13.990 -10.033 1.00 92.31 291 SER A C 1
ATOM 2223 O O . SER A 1 291 ? -3.653 -13.448 -9.012 1.00 92.31 291 SER A O 1
ATOM 2225 N N . ASP A 1 292 ? -3.225 -14.465 -10.957 1.00 91.75 292 ASP A N 1
ATOM 2226 C CA . ASP A 1 292 ? -1.766 -14.466 -10.786 1.00 91.75 292 ASP A CA 1
ATOM 2227 C C . ASP A 1 292 ? -1.181 -13.052 -10.717 1.00 91.75 292 ASP A C 1
ATOM 2229 O O . ASP A 1 292 ? -0.373 -12.746 -9.839 1.00 91.75 292 ASP A O 1
ATOM 2233 N N . HIS A 1 293 ? -1.628 -12.148 -11.596 1.00 92.25 293 HIS A N 1
ATOM 2234 C CA . HIS A 1 293 ? -1.205 -10.747 -11.559 1.00 92.25 293 HIS A CA 1
ATOM 2235 C C . HIS A 1 293 ? -1.708 -10.045 -10.298 1.00 92.25 293 HIS A C 1
ATOM 2237 O O . HIS A 1 293 ? -1.002 -9.212 -9.727 1.00 92.25 293 HIS A O 1
ATOM 2243 N N . TRP A 1 294 ? -2.916 -10.392 -9.849 1.00 94.00 294 TRP A N 1
ATOM 2244 C CA . TRP A 1 294 ? -3.461 -9.895 -8.594 1.00 94.00 294 TRP A CA 1
ATOM 2245 C C . TRP A 1 294 ? -2.612 -10.342 -7.398 1.00 94.00 294 TRP A C 1
ATOM 2247 O O . TRP A 1 294 ? -2.176 -9.489 -6.623 1.00 94.00 294 TRP A O 1
ATOM 2257 N N . ILE A 1 295 ? -2.299 -11.641 -7.308 1.00 93.19 295 ILE A N 1
ATOM 2258 C CA . ILE A 1 295 ? -1.427 -12.228 -6.281 1.00 93.19 295 ILE A CA 1
ATOM 2259 C C . ILE A 1 295 ? -0.054 -11.570 -6.280 1.00 93.19 295 ILE A C 1
ATOM 2261 O O . ILE A 1 295 ? 0.427 -11.155 -5.220 1.00 93.19 295 ILE A O 1
ATOM 2265 N N . ALA A 1 296 ? 0.567 -11.447 -7.452 1.00 93.12 296 ALA A N 1
ATOM 2266 C CA . ALA A 1 296 ? 1.877 -10.830 -7.596 1.00 93.12 296 ALA A CA 1
ATOM 2267 C C . ALA A 1 296 ? 1.868 -9.370 -7.118 1.00 93.12 296 ALA A C 1
ATOM 2269 O O . ALA A 1 296 ? 2.783 -8.957 -6.409 1.00 93.12 296 ALA A O 1
ATOM 2270 N N . PHE A 1 297 ? 0.820 -8.603 -7.446 1.00 95.00 297 PHE A N 1
ATOM 2271 C CA . PHE A 1 297 ? 0.717 -7.187 -7.090 1.00 95.00 297 PHE A CA 1
ATOM 2272 C C . PHE A 1 297 ? 0.737 -6.956 -5.577 1.00 95.00 297 PHE A C 1
ATOM 2274 O O . PHE A 1 297 ? 1.536 -6.156 -5.085 1.00 95.00 297 PHE A O 1
ATOM 2281 N N . TYR A 1 298 ? -0.129 -7.637 -4.819 1.00 94.88 298 TYR A N 1
ATOM 2282 C CA . TYR A 1 298 ? -0.145 -7.442 -3.369 1.00 94.88 298 TYR A CA 1
ATOM 2283 C C . TYR A 1 298 ? 1.023 -8.168 -2.689 1.00 94.88 298 TYR A C 1
ATOM 2285 O O . TYR A 1 298 ? 1.566 -7.656 -1.719 1.00 94.88 298 TYR A O 1
ATOM 2293 N N . THR A 1 299 ? 1.484 -9.312 -3.201 1.00 93.56 299 THR A N 1
ATOM 2294 C CA . THR A 1 299 ? 2.655 -9.987 -2.616 1.00 93.56 299 THR A CA 1
ATOM 2295 C C . THR A 1 299 ? 3.890 -9.095 -2.697 1.00 93.56 299 THR A C 1
ATOM 2297 O O . THR A 1 299 ? 4.528 -8.868 -1.674 1.00 93.56 299 THR A O 1
ATOM 2300 N N . GLU A 1 300 ? 4.152 -8.483 -3.854 1.00 94.00 300 GLU A N 1
ATOM 2301 C CA . GLU A 1 300 ? 5.271 -7.552 -4.001 1.00 94.00 300 GLU A CA 1
ATOM 2302 C C . GLU A 1 300 ? 5.149 -6.350 -3.052 1.00 94.00 300 GLU A C 1
ATOM 2304 O O . GLU A 1 300 ? 6.120 -5.971 -2.395 1.00 94.00 300 GLU A O 1
ATOM 2309 N N . PHE A 1 301 ? 3.961 -5.748 -2.947 1.00 95.12 301 PHE A N 1
ATOM 2310 C CA . PHE A 1 301 ? 3.753 -4.621 -2.038 1.00 95.12 301 PHE A CA 1
ATOM 2311 C C . PHE A 1 301 ? 4.020 -5.006 -0.573 1.00 95.12 301 PHE A C 1
ATOM 2313 O O . PHE A 1 301 ? 4.628 -4.233 0.169 1.00 95.12 301 PHE A O 1
ATOM 2320 N N . GLY A 1 302 ? 3.601 -6.207 -0.164 1.00 94.06 302 GLY A N 1
ATOM 2321 C CA . GLY A 1 302 ? 3.901 -6.772 1.150 1.00 94.06 302 GLY A CA 1
ATOM 2322 C C . GLY A 1 302 ? 5.390 -7.005 1.374 1.00 94.06 302 GLY A C 1
ATOM 2323 O O . GLY A 1 302 ? 5.921 -6.630 2.416 1.00 94.06 302 GLY A O 1
ATOM 2324 N N . ASP A 1 303 ? 6.092 -7.536 0.377 1.00 91.31 303 ASP A N 1
ATOM 2325 C CA . ASP A 1 303 ? 7.538 -7.715 0.466 1.00 91.31 303 ASP A CA 1
ATOM 2326 C C . ASP A 1 303 ? 8.237 -6.357 0.643 1.00 91.31 303 ASP A C 1
ATOM 2328 O O . ASP A 1 303 ? 9.206 -6.245 1.391 1.00 91.31 303 ASP A O 1
ATOM 2332 N N . LEU A 1 304 ? 7.769 -5.303 -0.041 1.00 90.69 304 LEU A N 1
ATOM 2333 C CA . LEU A 1 304 ? 8.316 -3.938 0.070 1.00 90.69 304 LEU A CA 1
ATOM 2334 C C . LEU A 1 304 ? 8.015 -3.284 1.420 1.00 90.69 304 LEU A C 1
ATOM 2336 O O . LEU A 1 304 ? 8.683 -2.319 1.799 1.00 90.69 304 LEU A O 1
ATOM 2340 N N . LEU A 1 305 ? 7.027 -3.792 2.151 1.00 91.19 305 LEU A N 1
ATOM 2341 C CA . LEU A 1 305 ? 6.700 -3.359 3.502 1.00 91.19 305 LEU A CA 1
ATOM 2342 C C . LEU A 1 305 ? 7.633 -3.982 4.552 1.00 91.19 305 LEU A C 1
ATOM 2344 O O . LEU A 1 305 ? 7.986 -3.296 5.512 1.00 91.19 305 LEU A O 1
ATOM 2348 N N . SER A 1 306 ? 8.050 -5.238 4.356 1.00 84.88 306 SER A N 1
ATOM 2349 C CA . SER A 1 306 ? 8.887 -6.003 5.298 1.00 84.88 306 SER A CA 1
ATOM 2350 C C . SER A 1 306 ? 10.392 -5.724 5.207 1.00 84.88 306 SER A C 1
ATOM 2352 O O . SER A 1 306 ? 11.133 -6.101 6.109 1.00 84.88 306 SER A O 1
ATOM 2354 N N . GLU A 1 307 ? 10.874 -5.084 4.140 1.00 76.88 307 GLU A N 1
ATOM 2355 C CA . GLU A 1 307 ? 12.303 -4.785 3.971 1.00 76.88 307 GLU A CA 1
ATOM 2356 C C . GLU A 1 307 ? 12.754 -3.631 4.867 1.00 76.88 307 GLU A C 1
ATOM 2358 O O . GLU A 1 307 ? 12.806 -2.469 4.448 1.00 76.88 307 GLU A O 1
ATOM 2363 N N . ASP A 1 308 ? 13.078 -3.936 6.117 1.00 63.56 308 ASP A N 1
ATOM 2364 C CA . ASP A 1 308 ? 13.612 -2.980 7.089 1.00 63.56 308 ASP A CA 1
ATOM 2365 C C . ASP A 1 308 ? 15.080 -2.656 6.798 1.00 63.56 308 ASP A C 1
ATOM 2367 O O . ASP A 1 308 ? 15.961 -2.862 7.620 1.00 63.56 308 ASP A O 1
ATOM 2371 N N . GLY A 1 309 ? 15.351 -2.167 5.585 1.00 57.09 309 GLY A N 1
ATOM 2372 C CA . GLY A 1 309 ? 16.584 -1.478 5.228 1.00 57.09 309 GLY A CA 1
ATOM 2373 C C . GLY A 1 309 ? 17.886 -2.216 5.526 1.00 57.09 309 GLY A C 1
ATOM 2374 O O . GLY A 1 309 ? 18.909 -1.536 5.561 1.00 57.09 309 GLY A O 1
ATOM 2375 N N . SER A 1 310 ? 17.876 -3.541 5.728 1.00 55.88 310 SER A N 1
ATOM 2376 C CA . SER A 1 310 ? 19.103 -4.312 5.877 1.00 55.88 310 SER A CA 1
ATOM 2377 C C . SER A 1 310 ? 19.938 -4.041 4.635 1.00 55.88 310 SER A C 1
ATOM 2379 O O . SER A 1 310 ? 19.520 -4.306 3.507 1.00 55.88 310 SER A O 1
ATOM 2381 N N . GLU A 1 311 ? 21.082 -3.392 4.841 1.00 55.09 311 GLU A N 1
ATOM 2382 C CA . GLU A 1 311 ? 22.024 -2.995 3.798 1.00 55.09 311 GLU A CA 1
ATOM 2383 C C . GLU A 1 311 ? 22.733 -4.238 3.270 1.00 55.09 311 GLU A C 1
ATOM 2385 O O . GLU A 1 311 ? 23.939 -4.407 3.412 1.00 55.09 311 GLU A O 1
ATOM 2390 N N . GLN A 1 312 ? 21.966 -5.175 2.719 1.00 53.72 312 GLN A N 1
ATOM 2391 C CA . GLN A 1 312 ? 22.533 -6.350 2.108 1.00 53.72 312 GLN A CA 1
ATOM 2392 C C . GLN A 1 312 ? 23.117 -5.911 0.767 1.00 53.72 312 GLN A C 1
ATOM 2394 O O . GLN A 1 312 ? 22.404 -5.636 -0.201 1.00 53.72 312 GLN A O 1
ATOM 2399 N N . ASP A 1 313 ? 24.438 -5.754 0.793 1.00 47.75 313 ASP A N 1
ATOM 2400 C CA . ASP A 1 313 ? 25.307 -5.425 -0.324 1.00 47.75 313 ASP A CA 1
ATOM 2401 C C . ASP A 1 313 ? 24.942 -6.250 -1.560 1.00 47.75 313 ASP A C 1
ATOM 2403 O O . ASP A 1 313 ? 25.099 -7.470 -1.591 1.00 47.75 313 ASP A O 1
ATOM 2407 N N . GLY A 1 314 ? 24.468 -5.576 -2.607 1.00 51.09 314 GLY A N 1
ATOM 2408 C CA . GLY A 1 314 ? 24.370 -6.192 -3.925 1.00 51.09 314 GLY A CA 1
ATOM 2409 C C . GLY A 1 314 ? 23.192 -5.717 -4.750 1.00 51.09 314 GLY A C 1
ATOM 2410 O O . GLY A 1 314 ? 22.208 -6.433 -4.855 1.00 51.09 314 GLY A O 1
ATOM 2411 N N . CYS A 1 315 ? 23.332 -4.546 -5.390 1.00 48.03 315 CYS A N 1
ATOM 2412 C CA . CYS A 1 315 ? 22.639 -4.085 -6.615 1.00 48.03 315 CYS A CA 1
ATOM 2413 C C . CYS A 1 315 ? 21.101 -4.207 -6.733 1.00 48.03 315 CYS A C 1
ATOM 2415 O O . CYS A 1 315 ? 20.543 -3.764 -7.739 1.00 48.03 315 CYS A O 1
ATOM 2417 N N . SER A 1 316 ? 20.411 -4.747 -5.734 1.00 55.72 316 SER A N 1
ATOM 2418 C CA . SER A 1 316 ? 18.967 -4.777 -5.605 1.00 55.72 316 SER A CA 1
ATOM 2419 C C . SER A 1 316 ? 18.525 -3.344 -5.362 1.00 55.72 316 SER A C 1
ATOM 2421 O O . SER A 1 316 ? 18.847 -2.733 -4.342 1.00 55.72 316 SER A O 1
ATOM 2423 N N . ALA A 1 317 ? 17.881 -2.748 -6.362 1.00 61.56 317 ALA A N 1
ATOM 2424 C CA . ALA A 1 317 ? 17.285 -1.436 -6.215 1.00 61.56 317 ALA A CA 1
ATOM 2425 C C . ALA A 1 317 ? 16.285 -1.522 -5.054 1.00 61.56 317 ALA A C 1
ATOM 2427 O O . ALA A 1 317 ? 15.285 -2.228 -5.157 1.00 61.56 317 ALA A O 1
ATOM 2428 N N . ASN A 1 318 ? 16.591 -0.855 -3.937 1.00 76.12 318 ASN A N 1
ATOM 2429 C CA . ASN A 1 318 ? 15.758 -0.851 -2.737 1.00 76.12 318 ASN A CA 1
ATOM 2430 C C . ASN A 1 318 ? 14.478 -0.058 -3.014 1.00 76.12 318 ASN A C 1
ATOM 2432 O O . ASN A 1 318 ? 14.315 1.081 -2.578 1.00 76.12 318 ASN A O 1
ATOM 2436 N N . ASP A 1 319 ? 13.560 -0.653 -3.766 1.00 82.38 319 ASP A N 1
ATOM 2437 C CA . ASP A 1 319 ? 12.282 -0.047 -4.110 1.00 82.38 319 ASP A CA 1
ATOM 2438 C C . ASP A 1 319 ? 11.460 0.238 -2.841 1.00 82.38 319 ASP A C 1
ATOM 2440 O O . ASP A 1 319 ? 10.711 1.209 -2.810 1.00 82.38 319 ASP A O 1
ATOM 2444 N N . SER A 1 320 ? 11.695 -0.483 -1.736 1.00 84.62 320 SER A N 1
ATOM 2445 C CA . SER A 1 320 ? 11.127 -0.137 -0.425 1.00 84.62 320 SER A CA 1
ATOM 2446 C C . SER A 1 320 ? 11.519 1.282 0.017 1.00 84.62 320 SER A C 1
ATOM 2448 O O . SER A 1 320 ? 10.662 2.055 0.451 1.00 84.62 320 SER A O 1
ATOM 2450 N N . LYS A 1 321 ? 12.787 1.688 -0.173 1.00 82.56 321 LYS A N 1
ATOM 2451 C CA . LYS A 1 321 ? 13.237 3.059 0.133 1.00 82.56 321 LYS A CA 1
ATOM 2452 C C . LYS A 1 321 ? 12.516 4.080 -0.748 1.00 82.56 321 LYS A C 1
ATOM 2454 O O . LYS A 1 321 ? 12.147 5.141 -0.259 1.00 82.56 321 LYS A O 1
ATOM 2459 N N . LEU A 1 322 ? 12.254 3.751 -2.016 1.00 82.50 322 LEU A N 1
ATOM 2460 C CA . LEU A 1 322 ? 11.492 4.617 -2.918 1.00 82.50 322 LEU A CA 1
ATOM 2461 C C . LEU A 1 322 ? 10.062 4.843 -2.396 1.00 82.50 322 LEU A C 1
ATOM 2463 O O . LEU A 1 322 ? 9.629 5.988 -2.288 1.00 82.50 322 LEU A O 1
ATOM 2467 N N . LEU A 1 323 ? 9.354 3.768 -2.036 1.00 84.81 323 LEU A N 1
ATOM 2468 C CA . LEU A 1 323 ? 7.959 3.817 -1.580 1.00 84.81 323 LEU A CA 1
ATOM 2469 C C . LEU A 1 323 ? 7.792 4.563 -0.252 1.00 84.81 323 LEU A C 1
ATOM 2471 O O . LEU A 1 323 ? 6.825 5.306 -0.075 1.00 84.81 323 LEU A O 1
ATOM 2475 N N . TRP A 1 324 ? 8.723 4.343 0.676 1.00 85.81 324 TRP A N 1
ATOM 2476 C CA . TRP A 1 324 ? 8.618 4.809 2.059 1.00 85.81 324 TRP A CA 1
ATOM 2477 C C . TRP A 1 324 ? 9.481 6.036 2.363 1.00 85.81 324 TRP A C 1
ATOM 2479 O O . TRP A 1 324 ? 9.712 6.365 3.523 1.00 85.81 324 TRP A O 1
ATOM 2489 N N . SER A 1 325 ? 9.947 6.742 1.337 1.00 84.00 325 SER A N 1
ATOM 2490 C CA . SER A 1 325 ? 10.706 7.980 1.506 1.00 84.00 325 SER A CA 1
ATOM 2491 C C . SER A 1 325 ? 9.794 9.201 1.662 1.00 84.00 325 SER A C 1
ATOM 2493 O O . SER A 1 325 ? 8.751 9.335 1.015 1.00 84.00 325 SER A O 1
ATOM 2495 N N . MET A 1 326 ? 10.194 10.134 2.530 1.00 81.75 326 MET A N 1
ATOM 2496 C CA . MET A 1 326 ? 9.431 11.370 2.752 1.00 81.75 326 MET A CA 1
ATOM 2497 C C . MET A 1 326 ? 9.421 12.295 1.529 1.00 81.75 326 MET A C 1
ATOM 2499 O O . MET A 1 326 ? 8.457 13.026 1.312 1.00 81.75 326 MET A O 1
ATOM 2503 N N . ASP A 1 327 ? 10.474 12.248 0.716 1.00 79.75 327 ASP A N 1
ATOM 2504 C CA . ASP A 1 327 ? 10.631 13.033 -0.511 1.00 79.75 327 ASP A CA 1
ATOM 2505 C C . ASP A 1 327 ? 9.935 12.389 -1.721 1.00 79.75 327 ASP A C 1
ATOM 2507 O O . ASP A 1 327 ? 10.155 12.801 -2.860 1.00 79.75 327 ASP A O 1
ATOM 2511 N N . ARG A 1 328 ? 9.091 11.372 -1.487 1.00 74.50 328 ARG A N 1
ATOM 2512 C 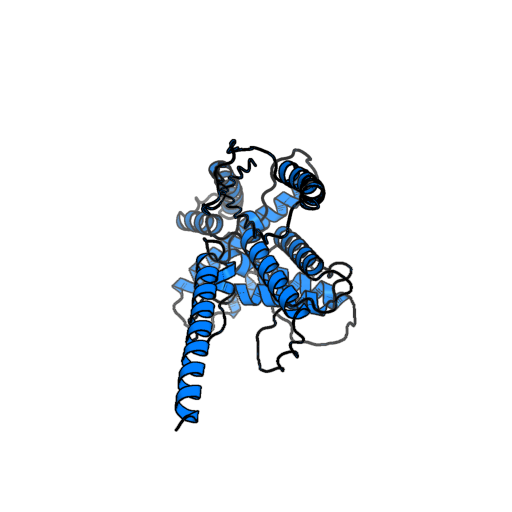CA . ARG A 1 328 ? 8.387 10.614 -2.534 1.00 74.50 328 ARG A CA 1
ATOM 2513 C C . ARG A 1 328 ? 9.342 9.978 -3.545 1.00 74.50 328 ARG A C 1
ATOM 2515 O O . ARG A 1 328 ? 8.991 9.806 -4.712 1.00 74.50 328 ARG A O 1
ATOM 2522 N N . GLY A 1 329 ? 10.554 9.668 -3.108 1.00 71.50 329 GLY A N 1
ATOM 2523 C CA . GLY A 1 329 ? 11.554 8.986 -3.898 1.00 71.50 329 GLY A CA 1
ATOM 2524 C C . GLY A 1 329 ? 12.351 9.910 -4.802 1.00 71.50 329 GLY A C 1
ATOM 2525 O O . GLY A 1 329 ? 13.055 9.405 -5.670 1.00 71.50 329 GLY A O 1
ATOM 2526 N N . GLN A 1 330 ? 12.257 11.235 -4.645 1.00 74.88 330 GLN A N 1
ATOM 2527 C CA . GLN A 1 330 ? 12.996 12.181 -5.485 1.00 74.88 330 GLN A CA 1
ATOM 2528 C C . GLN A 1 330 ? 14.508 11.937 -5.439 1.00 74.88 330 GLN A C 1
ATOM 2530 O O . GLN A 1 330 ? 15.108 11.764 -6.499 1.00 74.88 330 GLN A O 1
ATOM 2535 N N . LYS A 1 331 ? 15.106 11.826 -4.247 1.00 79.81 331 LYS A N 1
ATOM 2536 C CA . LYS A 1 331 ? 16.545 11.559 -4.091 1.00 79.81 331 LYS A CA 1
ATOM 2537 C C . LYS A 1 331 ? 16.946 10.201 -4.650 1.00 79.81 331 LYS A C 1
ATOM 2539 O O . LYS A 1 331 ? 17.976 10.079 -5.297 1.00 79.81 331 LYS A O 1
ATOM 2544 N N . GLU A 1 332 ? 16.125 9.175 -4.440 1.00 78.44 332 GLU A N 1
ATOM 2545 C CA . GLU A 1 332 ? 16.386 7.839 -4.989 1.00 78.44 332 GLU A CA 1
ATOM 2546 C C . GLU A 1 332 ? 16.302 7.840 -6.526 1.00 78.44 332 GLU A C 1
ATOM 2548 O O . GLU A 1 332 ? 17.126 7.225 -7.204 1.00 78.44 332 GLU A O 1
ATOM 2553 N N . LEU A 1 333 ? 15.343 8.564 -7.109 1.00 76.38 333 LEU A N 1
ATOM 2554 C CA . LEU A 1 333 ? 15.232 8.721 -8.560 1.00 76.38 333 LEU A CA 1
ATOM 2555 C C . LEU A 1 333 ? 16.408 9.505 -9.144 1.00 76.38 333 LEU A C 1
ATOM 2557 O O . LEU A 1 333 ? 16.897 9.139 -10.216 1.00 76.38 333 LEU A O 1
ATOM 2561 N N . GLU A 1 334 ? 16.858 10.555 -8.463 1.00 80.75 334 GLU A N 1
ATOM 2562 C CA . GLU A 1 334 ? 18.046 11.328 -8.825 1.00 80.75 334 GLU A CA 1
ATOM 2563 C C . GLU A 1 334 ? 19.302 10.454 -8.778 1.00 80.75 334 GLU A C 1
ATOM 2565 O O . GLU A 1 334 ? 19.973 10.302 -9.799 1.00 80.75 334 GLU A O 1
ATOM 2570 N N . LEU A 1 335 ? 19.509 9.719 -7.683 1.00 81.88 335 LEU A N 1
ATOM 2571 C CA . LEU A 1 335 ? 20.593 8.746 -7.544 1.00 81.88 335 LEU A CA 1
ATOM 2572 C C . LEU A 1 335 ? 20.573 7.694 -8.668 1.00 81.88 335 LEU A C 1
ATOM 2574 O O . LEU A 1 335 ? 21.612 7.319 -9.213 1.00 81.88 335 LEU A O 1
ATOM 2578 N N . ARG A 1 336 ? 19.391 7.209 -9.075 1.00 80.06 336 ARG A N 1
ATOM 2579 C CA . ARG A 1 336 ? 19.253 6.283 -10.217 1.00 80.06 336 ARG A CA 1
ATOM 2580 C C . ARG A 1 336 ? 19.562 6.943 -11.560 1.00 80.06 336 ARG A C 1
ATOM 2582 O O . ARG A 1 336 ? 20.012 6.258 -12.481 1.00 80.06 336 ARG A O 1
ATOM 2589 N N . ARG A 1 337 ? 19.275 8.235 -11.734 1.00 82.25 337 ARG A N 1
ATOM 2590 C CA . ARG A 1 337 ? 19.659 8.988 -12.942 1.00 82.25 337 ARG A CA 1
ATOM 2591 C C . ARG A 1 337 ? 21.173 9.148 -12.999 1.00 82.25 337 ARG A C 1
ATOM 2593 O O . ARG A 1 337 ? 21.750 8.795 -14.022 1.00 82.25 337 ARG A O 1
ATOM 2600 N N . GLU A 1 338 ? 21.801 9.548 -11.899 1.00 87.25 338 GLU A N 1
ATOM 2601 C CA . GLU A 1 338 ? 23.257 9.668 -11.783 1.00 87.25 338 GLU A CA 1
ATOM 2602 C C . GLU A 1 338 ? 23.958 8.334 -12.044 1.00 87.25 338 GLU A C 1
ATOM 2604 O O . GLU A 1 338 ? 24.833 8.260 -12.900 1.00 87.25 338 GLU A O 1
ATOM 2609 N N . LYS A 1 339 ? 23.510 7.238 -11.414 1.00 82.75 339 LYS A N 1
ATOM 2610 C CA . LYS A 1 339 ? 24.069 5.896 -11.659 1.00 82.75 339 LYS A CA 1
ATOM 2611 C C . LYS A 1 339 ? 23.945 5.460 -13.118 1.00 82.75 339 LYS A C 1
ATOM 2613 O O . LYS A 1 339 ? 24.849 4.815 -13.642 1.00 82.75 339 LYS A O 1
ATOM 2618 N N . ARG A 1 340 ? 22.836 5.784 -13.792 1.00 83.88 340 ARG A N 1
ATOM 2619 C CA . ARG A 1 340 ? 22.678 5.494 -15.228 1.00 83.88 340 ARG A CA 1
ATOM 2620 C C . ARG A 1 340 ? 23.610 6.349 -16.079 1.00 83.88 340 ARG A C 1
ATOM 2622 O O . ARG A 1 340 ? 24.250 5.803 -16.969 1.00 83.88 340 ARG A O 1
ATOM 2629 N N . ALA A 1 341 ? 23.721 7.644 -15.786 1.00 86.25 341 ALA A N 1
ATOM 2630 C CA . ALA A 1 341 ? 24.653 8.537 -16.467 1.00 86.25 341 ALA A CA 1
ATOM 2631 C C . ALA A 1 341 ? 26.105 8.064 -16.296 1.00 86.25 341 ALA A C 1
ATOM 2633 O O . ALA A 1 341 ? 26.852 8.020 -17.271 1.00 86.25 341 ALA A O 1
ATOM 2634 N N . GLN A 1 342 ? 26.468 7.614 -15.091 1.00 89.75 342 GLN A N 1
ATOM 2635 C CA . GLN A 1 342 ? 27.782 7.054 -14.801 1.00 89.75 342 GLN A CA 1
ATOM 2636 C C . GLN A 1 342 ? 28.038 5.770 -15.597 1.00 89.75 342 GLN A C 1
ATOM 2638 O O . GLN A 1 342 ? 29.046 5.686 -16.281 1.00 89.75 342 GLN A O 1
ATOM 2643 N N . ARG A 1 343 ? 27.096 4.817 -15.625 1.00 85.50 343 ARG A N 1
ATOM 2644 C CA . ARG A 1 343 ? 27.245 3.586 -16.429 1.00 85.50 343 ARG A CA 1
ATOM 2645 C C . ARG A 1 343 ? 27.406 3.863 -17.923 1.00 85.50 343 ARG A C 1
ATOM 2647 O O . ARG A 1 343 ? 28.171 3.176 -18.588 1.00 85.50 343 ARG A O 1
ATOM 2654 N N . VAL A 1 344 ? 26.685 4.850 -18.457 1.00 88.75 344 VAL A N 1
ATOM 2655 C CA . VAL A 1 344 ? 26.844 5.274 -19.857 1.00 88.75 344 VAL A CA 1
ATOM 2656 C C . VAL A 1 344 ? 28.236 5.866 -20.076 1.00 88.75 344 VAL A C 1
ATOM 2658 O O . VAL A 1 344 ? 28.887 5.528 -21.060 1.00 88.75 344 VAL A O 1
ATOM 2661 N N . LYS A 1 345 ? 28.716 6.701 -19.147 1.00 91.94 345 LYS A N 1
ATOM 2662 C CA . LYS A 1 345 ? 30.071 7.262 -19.189 1.00 91.94 345 LYS A CA 1
ATOM 2663 C C . LYS A 1 345 ? 31.139 6.163 -19.157 1.00 91.94 345 LYS A C 1
ATOM 2665 O O . LYS A 1 345 ? 32.028 6.188 -20.001 1.00 91.94 345 LYS A O 1
ATOM 2670 N N . ASP A 1 346 ? 31.001 5.190 -18.259 1.00 89.50 346 ASP A N 1
ATOM 2671 C CA . ASP A 1 346 ? 31.931 4.064 -18.102 1.00 89.50 346 ASP A CA 1
ATOM 2672 C C . ASP A 1 346 ? 31.946 3.159 -19.349 1.00 89.50 346 ASP A C 1
ATOM 2674 O O . ASP A 1 346 ? 33.004 2.723 -19.808 1.00 89.50 346 ASP A O 1
ATOM 2678 N N . ALA A 1 347 ? 30.774 2.908 -19.946 1.00 88.25 347 ALA A N 1
ATOM 2679 C CA . ALA A 1 347 ? 30.663 2.150 -21.191 1.00 88.25 347 ALA A CA 1
ATOM 2680 C C . ALA A 1 347 ? 31.339 2.881 -22.362 1.00 88.25 347 ALA A C 1
ATOM 2682 O O . ALA A 1 347 ? 32.059 2.261 -23.142 1.00 88.25 347 ALA A O 1
ATOM 2683 N N . LEU A 1 348 ? 31.157 4.203 -22.467 1.00 90.81 348 LEU A N 1
ATOM 2684 C CA . LEU A 1 348 ? 31.805 5.010 -23.501 1.00 90.81 348 LEU A CA 1
ATOM 2685 C C . LEU A 1 348 ? 33.329 5.036 -23.331 1.00 90.81 348 LEU A C 1
ATOM 2687 O O . LEU A 1 348 ? 34.035 4.844 -24.320 1.00 90.81 348 LEU A O 1
ATOM 2691 N N . SER A 1 349 ? 33.847 5.192 -22.106 1.00 90.50 349 SER A N 1
ATOM 2692 C CA . SER A 1 349 ? 35.297 5.127 -21.867 1.00 90.50 349 SER A CA 1
ATOM 2693 C C . SER A 1 349 ? 35.875 3.756 -22.219 1.00 90.50 349 SER A C 1
ATOM 2695 O O . SER A 1 349 ? 36.877 3.688 -22.923 1.00 90.50 349 SER A O 1
ATOM 2697 N N . SER A 1 350 ? 35.190 2.666 -21.854 1.00 88.19 350 SER A N 1
ATOM 2698 C CA . SER A 1 350 ? 35.642 1.307 -22.180 1.00 88.19 350 SER A CA 1
ATOM 2699 C C . SER A 1 350 ? 35.721 1.050 -23.694 1.00 88.19 350 SER A C 1
ATOM 2701 O O . SER A 1 350 ? 36.632 0.364 -24.159 1.00 88.19 350 SER A O 1
ATOM 2703 N N . THR A 1 351 ? 34.817 1.632 -24.492 1.00 85.06 351 THR A N 1
ATOM 2704 C CA . THR A 1 351 ? 34.870 1.493 -25.960 1.00 85.06 351 THR A CA 1
ATOM 2705 C C . THR A 1 351 ? 36.006 2.274 -26.625 1.00 85.06 351 THR A C 1
ATOM 2707 O O . THR A 1 351 ? 36.445 1.892 -27.712 1.00 85.06 351 THR A O 1
ATOM 2710 N N . CYS A 1 352 ? 36.496 3.349 -25.999 1.00 79.25 352 CYS A N 1
ATOM 2711 C CA . CYS A 1 352 ? 37.641 4.111 -26.502 1.00 79.25 352 CYS A CA 1
ATOM 2712 C C . CYS A 1 352 ? 38.952 3.339 -26.309 1.00 79.25 352 CYS A C 1
ATOM 2714 O O . CYS A 1 352 ? 39.769 3.278 -27.229 1.00 79.25 352 CYS A O 1
ATOM 2716 N N . ASP A 1 353 ? 39.113 2.680 -25.163 1.00 76.88 353 ASP A N 1
ATOM 2717 C CA . ASP A 1 353 ? 40.313 1.894 -24.864 1.00 76.88 353 ASP A CA 1
ATOM 2718 C C . ASP A 1 353 ? 40.423 0.665 -25.783 1.00 76.88 353 ASP A C 1
ATOM 2720 O O . ASP A 1 353 ? 41.494 0.368 -26.314 1.00 76.88 353 ASP A O 1
ATOM 2724 N N . ALA A 1 354 ? 39.293 0.012 -26.084 1.00 75.69 354 ALA A N 1
ATOM 2725 C CA . ALA A 1 354 ? 39.249 -1.144 -26.983 1.00 75.69 354 ALA A CA 1
ATOM 2726 C C . ALA A 1 354 ? 39.625 -0.815 -28.443 1.00 75.69 354 ALA A C 1
ATOM 2728 O O . ALA A 1 354 ? 40.174 -1.665 -29.142 1.00 75.69 354 ALA A O 1
ATOM 2729 N N . LYS A 1 355 ? 39.352 0.407 -28.924 1.00 73.31 355 LYS A N 1
ATOM 2730 C CA . LYS A 1 355 ? 39.740 0.824 -30.285 1.00 73.31 355 LYS A CA 1
ATOM 2731 C C . LYS A 1 355 ? 41.231 1.114 -30.408 1.00 73.31 355 LYS A C 1
ATOM 2733 O O . LYS A 1 355 ? 41.804 0.828 -31.453 1.00 73.31 355 LYS A O 1
ATOM 2738 N N . THR A 1 356 ? 41.847 1.649 -29.359 1.00 72.00 356 THR A N 1
ATOM 2739 C CA . THR A 1 356 ? 43.287 1.944 -29.348 1.00 72.00 356 THR A CA 1
ATOM 2740 C C . THR A 1 356 ? 44.109 0.654 -29.352 1.00 72.00 356 THR A C 1
ATOM 2742 O O . THR A 1 356 ? 45.089 0.562 -30.077 1.00 72.00 356 THR A O 1
ATOM 2745 N N . ALA A 1 357 ? 43.641 -0.384 -28.652 1.00 69.94 357 ALA A N 1
ATOM 2746 C CA . ALA A 1 357 ? 44.286 -1.699 -28.623 1.00 69.94 357 ALA A CA 1
ATOM 2747 C C . ALA A 1 357 ? 44.147 -2.521 -29.923 1.00 69.94 357 ALA A C 1
ATOM 2749 O O . ALA A 1 357 ? 44.825 -3.528 -30.074 1.00 69.94 357 ALA A O 1
ATOM 2750 N N . SER A 1 358 ? 43.262 -2.134 -30.851 1.00 70.56 358 SER A N 1
ATOM 2751 C CA . SER A 1 358 ? 43.089 -2.814 -32.148 1.00 70.56 358 SER A CA 1
ATOM 2752 C C . SER A 1 358 ? 43.862 -2.141 -33.292 1.00 70.56 358 SER A C 1
ATOM 2754 O O . SER A 1 358 ? 43.767 -2.601 -34.432 1.00 70.56 358 SER A O 1
ATOM 2756 N N . ALA A 1 359 ? 44.542 -1.023 -33.022 1.00 63.66 359 ALA A N 1
ATOM 2757 C CA . ALA A 1 359 ? 45.310 -0.262 -34.009 1.00 63.66 359 ALA A CA 1
ATOM 2758 C C . ALA A 1 359 ? 46.834 -0.488 -33.909 1.00 63.66 359 ALA A C 1
ATOM 2760 O O . ALA A 1 359 ? 47.568 0.034 -34.749 1.00 63.66 359 ALA A O 1
ATOM 2761 N N . GLU A 1 360 ? 47.282 -1.256 -32.913 1.00 55.44 360 GLU A N 1
ATOM 2762 C CA . GLU A 1 360 ? 48.618 -1.871 -32.829 1.00 55.44 360 GLU A CA 1
ATOM 2763 C C . GLU A 1 360 ? 48.553 -3.313 -33.339 1.00 55.44 360 GLU A C 1
ATOM 2765 O O . GLU A 1 360 ? 49.523 -3.734 -34.012 1.00 55.44 360 GLU A O 1
#

Sequence (360 aa):
MYCTITCEQGNAPQPQLPYSVQESEQGTFDGIWQRQKRFHPQARREAGKQVAHKVKIEFIIQVECRLTMGTNDFYSSAMEAFSRQMSTASQGAPMPSTLEEHARAVVEEAPKIDSAVKAFLSLVAARSAVASDIDVLPAGPSGRRMQCTFVGTSIDANRSALLCARTMLATINSTLIIPESPETLSNANGGQGSGVGRQEEKERTSVTRVIWNSLVKQQSAELVNAEKKKQMKPSKVFGRRSLAVAYPFIRERFRRGVAGSDDATSGQKRSPVESLSDDLPAVEPPNGIHSDHWIAFYTEFGDLLSEDGSEQDGCSANDSKLLWSMDRGQKELELRREKRAQRVKDALSSTCDAKTASAE

Radius of gyration: 26.25 Å; chains: 1; bounding box: 75×71×78 Å

pLDDT: mean 71.96, std 20.05, range [29.36, 97.25]

Secondary structure (DSSP, 8-state):
--EEEE-PPP-------S------EEE-HHHHHHHHHHHHHHHHHHTTSS-----------EE-------SHHHHHHHHHHHHHHHHHHTTTPPPPHHHHHHHHHHHH-SS-HHHHHHHHHHHHHHHHHHHHHS--PPPPSSS--------S-SS-HHHHHHHHHHHHHHHHHH---PPPPGGGGSS-----S-HHHHHHHHHHHHHHHHHHHHHHHHHHHHTTS--------HHHH--HHHHHHHHHHHHHHHHHHHHTTS-S---PPPPTTGGGGGGS---PPPTT--HHHHHHHHHHHHHHHH-------S----HHHHHT-TTTTHHHHHHHHHHHHHHHHHHHHHHHHHHHTT--

Foldseek 3Di:
DKWWWWWDFDDDDDDDDPDDDGDIDIDDPVVVVVVVVVVVVVVVVVVPPDDDDPDDGDTDTDTDDDDDDDPPVVLVVLVVLLQVVVCVVVVNDDDDPVLSVLLVCFQVAPDFLLLLLVLLLVVQLVVQVVCAVDVPDPDDPPPDALRQHDPPFPDRRSVLSVQLSVLLQVLQQQFAQDDDDPVVVVPPPPDPDDCPVVVSLVSSLVSLRSSSNSLNVQVVVCVVPPDPDPRDGSRRRGALSSCLSRLVRSLLLAVCLLVVPDDPDDPDDDDPCVVVPPPRHHRHRPPRDDSVSSNSSSSNVNVLSPCPPPPPDDDPLSVNCCSRPNVNCPVVVVVVVVVVVVVVVVVVVVVVVVVVVVVD

Organism: Thalassiosira oceanica (NCBI:txid159749)